Protein AF-A0A368GSF1-F1 (afdb_monomer_lite)

Radius of gyration: 34.12 Å; chains: 1; bounding box: 67×92×87 Å

Foldseek 3Di:
DVVVVVVVVVVVVVVVPPDPFDWDPADDPPDDPPVAFKWKKKKFFADQPPPLDLVRRDDIDITMTTPDDAPVDPQWDDDRGITMHTQHRVCPVPPCSRVVRLVVVCPDPDDPSVNSNSVSVNVCVVPDDHPDYHPPPDPPCPDDPDDDPDDDDDDDDDDDDDDDDDDPDPVVVVVCVVVVVVVVVVVVVVVVVVVVVVVCVVVPPPPPPPPPPDDDDDDDDDDDDDDDDDDDDDD

Organism: Ancylostoma caninum (NCBI:txid29170)

Structure (mmCIF, N/CA/C/O backbone):
data_AF-A0A368GSF1-F1
#
_entry.id   AF-A0A368GSF1-F1
#
loop_
_atom_site.group_PDB
_atom_site.id
_atom_site.type_symbol
_atom_site.label_atom_id
_atom_site.label_alt_id
_atom_site.label_comp_id
_atom_site.label_asym_id
_atom_site.label_entity_id
_atom_site.label_seq_id
_atom_site.pdbx_PDB_ins_code
_atom_site.Cartn_x
_atom_site.Cartn_y
_atom_site.Cartn_z
_atom_site.occupancy
_atom_site.B_iso_or_equiv
_atom_site.auth_seq_id
_atom_site.auth_comp_id
_atom_site.auth_asym_id
_atom_site.auth_atom_id
_atom_site.pdbx_PDB_model_num
ATOM 1 N N . MET A 1 1 ? 16.905 -35.645 27.878 1.00 55.97 1 MET A N 1
ATOM 2 C CA . MET A 1 1 ? 16.990 -34.947 26.568 1.00 55.97 1 MET A CA 1
ATOM 3 C C . MET A 1 1 ? 15.663 -34.351 26.069 1.00 55.97 1 MET A C 1
ATOM 5 O O . MET A 1 1 ? 15.716 -33.487 25.201 1.00 55.97 1 MET A O 1
ATOM 9 N N . LEU A 1 2 ? 14.500 -34.742 26.614 1.00 65.81 2 LEU A N 1
ATOM 10 C CA . LEU A 1 2 ? 13.162 -34.330 26.148 1.00 65.81 2 LEU A CA 1
ATOM 11 C C . LEU A 1 2 ? 12.973 -32.805 25.958 1.00 65.81 2 LEU A C 1
ATOM 13 O O . LEU A 1 2 ? 12.451 -32.365 24.937 1.00 65.81 2 LEU A O 1
ATOM 17 N N . ASN A 1 3 ? 13.470 -31.991 26.896 1.00 67.69 3 ASN A N 1
ATOM 18 C CA . ASN A 1 3 ? 13.220 -30.543 26.922 1.00 67.69 3 ASN A CA 1
ATOM 19 C C . ASN A 1 3 ? 13.775 -29.787 25.698 1.00 67.69 3 ASN A C 1
ATOM 21 O O . ASN A 1 3 ? 13.209 -28.767 25.316 1.00 67.69 3 ASN A O 1
ATOM 25 N N . LYS A 1 4 ? 14.845 -30.284 25.053 1.00 70.00 4 LYS A N 1
ATOM 26 C CA . LYS A 1 4 ? 15.401 -29.652 23.839 1.00 70.00 4 LYS A CA 1
ATOM 27 C C . LYS A 1 4 ? 14.479 -29.832 22.629 1.00 70.00 4 LYS A C 1
ATOM 29 O O . LYS A 1 4 ? 14.324 -28.902 21.845 1.00 70.00 4 LYS A O 1
ATOM 34 N N . TRP A 1 5 ? 13.828 -30.991 22.513 1.00 77.06 5 TRP A N 1
ATOM 35 C CA . TRP A 1 5 ? 12.834 -31.251 21.469 1.00 77.06 5 TRP A CA 1
ATOM 36 C C . TRP A 1 5 ? 11.567 -30.426 21.676 1.00 77.06 5 TRP A C 1
ATOM 38 O O . TRP A 1 5 ? 11.073 -29.835 20.720 1.00 77.06 5 TRP A O 1
ATOM 48 N N . LEU A 1 6 ? 11.091 -30.313 22.922 1.00 75.31 6 LEU A N 1
ATOM 49 C CA . LEU A 1 6 ? 9.921 -29.492 23.237 1.00 75.31 6 LEU A CA 1
ATOM 50 C C . LEU A 1 6 ? 10.138 -28.026 22.822 1.00 75.31 6 LEU A C 1
ATOM 52 O O . LEU A 1 6 ? 9.279 -27.452 22.163 1.00 75.31 6 LEU A O 1
ATOM 56 N N . PHE A 1 7 ? 11.310 -27.454 23.128 1.00 71.56 7 PHE A N 1
ATOM 57 C CA . PHE A 1 7 ? 11.661 -26.072 22.775 1.00 71.56 7 PHE A CA 1
ATOM 58 C C . PHE A 1 7 ? 11.760 -25.837 21.260 1.00 71.56 7 PHE A C 1
ATOM 60 O O . PHE A 1 7 ? 11.403 -24.770 20.762 1.00 71.56 7 PHE A O 1
ATOM 67 N N . LEU A 1 8 ? 12.245 -26.834 20.516 1.00 73.44 8 LEU A N 1
ATOM 68 C CA . LEU A 1 8 ? 12.375 -26.776 19.059 1.00 73.44 8 LEU A CA 1
ATOM 69 C C . LEU A 1 8 ? 10.990 -26.866 18.392 1.00 73.44 8 LEU A C 1
ATOM 71 O O . LEU A 1 8 ? 10.678 -26.067 17.510 1.00 73.44 8 LEU A O 1
ATOM 75 N N . VAL A 1 9 ? 10.116 -27.751 18.882 1.00 73.38 9 VAL A N 1
ATOM 76 C CA . VAL A 1 9 ? 8.721 -27.862 18.427 1.00 73.38 9 VAL A CA 1
ATOM 77 C C . VAL A 1 9 ? 7.915 -26.604 18.763 1.00 73.38 9 VAL A C 1
ATOM 79 O O . VAL A 1 9 ? 7.237 -26.082 17.881 1.00 73.38 9 VAL A O 1
ATOM 82 N N . THR A 1 10 ? 8.017 -26.046 19.976 1.00 68.12 10 THR A N 1
ATOM 83 C CA . THR A 1 10 ? 7.318 -24.789 20.312 1.00 68.12 10 THR A CA 1
ATOM 84 C C . THR A 1 10 ? 7.850 -23.602 19.518 1.00 68.12 10 THR A C 1
ATOM 86 O O . THR A 1 10 ? 7.062 -22.741 19.136 1.00 68.12 10 THR A O 1
ATOM 89 N N . SER A 1 11 ? 9.143 -23.582 19.184 1.00 62.06 11 SER A N 1
ATOM 90 C CA . SER A 1 11 ? 9.735 -22.559 18.316 1.00 62.06 11 SER A CA 1
ATOM 91 C C . SER A 1 11 ? 9.246 -22.684 16.867 1.00 62.06 11 SER A C 1
ATOM 93 O O . SER A 1 11 ? 8.870 -21.680 16.267 1.00 62.06 11 SER A O 1
ATOM 95 N N . ILE A 1 12 ? 9.149 -23.898 16.311 1.00 61.50 12 ILE A N 1
ATOM 96 C CA . ILE A 1 12 ? 8.549 -24.124 14.982 1.00 61.50 12 ILE A CA 1
ATOM 97 C C . ILE A 1 12 ? 7.061 -23.746 14.982 1.00 61.50 12 ILE A C 1
ATOM 99 O O . ILE A 1 12 ? 6.604 -23.094 14.043 1.00 61.50 12 ILE A O 1
ATOM 103 N N . ILE A 1 13 ? 6.303 -24.078 16.032 1.00 57.19 13 ILE A N 1
ATOM 104 C CA . ILE A 1 13 ? 4.890 -23.684 16.162 1.00 57.19 13 ILE A CA 1
ATOM 105 C C . ILE A 1 13 ? 4.755 -22.158 16.287 1.00 57.19 13 ILE A C 1
ATOM 107 O O . ILE A 1 13 ? 3.930 -21.571 15.596 1.00 57.19 13 ILE A O 1
ATOM 111 N N . ALA A 1 14 ? 5.590 -21.485 17.083 1.00 52.59 14 ALA A N 1
ATOM 112 C CA . ALA A 1 14 ? 5.576 -20.026 17.210 1.00 52.59 14 ALA A CA 1
ATOM 113 C C . ALA A 1 14 ? 5.944 -19.316 15.893 1.00 52.59 14 ALA A C 1
ATOM 115 O O . ALA A 1 14 ? 5.291 -18.347 15.510 1.00 52.59 14 ALA A O 1
ATOM 116 N N . VAL A 1 15 ? 6.939 -19.828 15.159 1.00 48.84 15 VAL A N 1
ATOM 117 C CA . VAL A 1 15 ? 7.348 -19.290 13.850 1.00 48.84 15 VAL A CA 1
ATOM 118 C C . VAL A 1 15 ? 6.284 -19.555 12.780 1.00 48.84 15 VAL A C 1
ATOM 120 O O . VAL A 1 15 ? 5.973 -18.659 11.999 1.00 48.84 15 VAL A O 1
ATOM 123 N N . THR A 1 16 ? 5.656 -20.732 12.753 1.00 48.69 16 THR A N 1
ATOM 124 C CA . THR A 1 16 ? 4.555 -21.031 11.812 1.00 48.69 16 THR A CA 1
ATOM 125 C C . THR A 1 16 ? 3.242 -20.328 12.175 1.00 48.69 16 THR A C 1
ATOM 127 O O . THR A 1 16 ? 2.449 -20.032 11.283 1.00 48.69 16 THR A O 1
ATOM 130 N N . GLN A 1 17 ? 3.045 -19.961 13.446 1.00 43.53 17 GLN A N 1
ATOM 131 C CA . GLN A 1 17 ? 1.987 -19.054 13.899 1.00 43.53 17 GLN A CA 1
ATOM 132 C C . GLN A 1 17 ? 2.344 -17.561 13.777 1.00 43.53 17 GLN A C 1
ATOM 134 O O . GLN A 1 17 ? 1.588 -16.719 14.271 1.00 43.53 17 GLN A O 1
ATOM 139 N N . THR A 1 18 ? 3.404 -17.184 13.048 1.00 44.69 18 THR A N 1
ATOM 140 C CA . THR A 1 18 ? 3.512 -15.811 12.520 1.00 44.69 18 THR A CA 1
ATOM 141 C C . THR A 1 18 ? 2.409 -15.608 11.478 1.00 44.69 18 THR A C 1
ATOM 143 O O . THR A 1 18 ? 2.546 -15.906 10.292 1.00 44.69 18 THR A O 1
ATOM 146 N N . LYS A 1 19 ? 1.236 -15.195 11.978 1.00 48.19 19 LYS A N 1
ATOM 147 C CA . LYS A 1 19 ? -0.036 -15.159 11.252 1.00 48.19 19 LYS A CA 1
ATOM 148 C C . LYS A 1 19 ? 0.112 -14.369 9.955 1.00 48.19 19 LYS A C 1
ATOM 150 O O . LYS A 1 19 ? 0.046 -13.144 9.963 1.00 48.19 19 LYS A O 1
ATOM 155 N N . LYS A 1 20 ? 0.221 -15.082 8.831 1.00 54.31 20 LYS A N 1
ATOM 156 C CA . LYS A 1 20 ? -0.029 -14.520 7.502 1.00 54.31 20 LYS A CA 1
ATOM 157 C C . LYS A 1 20 ? -1.498 -14.123 7.447 1.00 54.31 20 LYS A C 1
ATOM 159 O O . LYS A 1 20 ? -2.359 -14.966 7.192 1.00 54.31 20 LYS A O 1
ATOM 164 N N . TRP A 1 21 ? -1.773 -12.859 7.749 1.00 54.78 21 TRP A N 1
ATOM 165 C CA . TRP A 1 21 ? -3.090 -12.263 7.590 1.00 54.78 21 TRP A CA 1
ATOM 166 C C . TRP A 1 21 ? -3.544 -12.491 6.151 1.00 54.78 21 TRP A C 1
ATOM 168 O O . TRP A 1 21 ? -2.865 -12.091 5.205 1.00 54.78 21 TRP A O 1
ATOM 178 N N . LYS A 1 22 ? -4.662 -13.198 5.983 1.00 57.50 22 LYS A N 1
ATOM 179 C CA . LYS A 1 22 ? -5.260 -13.387 4.667 1.00 57.50 22 LYS A CA 1
ATOM 180 C C . LYS A 1 22 ? -6.157 -12.190 4.404 1.00 57.50 22 LYS A C 1
ATOM 182 O O . LYS A 1 22 ? -7.179 -12.029 5.068 1.00 57.50 22 LYS A O 1
ATOM 187 N N . ILE A 1 23 ? -5.729 -11.368 3.454 1.00 59.97 23 ILE A N 1
ATOM 188 C CA . ILE A 1 23 ? -6.593 -10.407 2.777 1.00 59.97 23 ILE A CA 1
ATOM 189 C C . ILE A 1 23 ? -7.667 -11.234 2.068 1.00 59.97 23 ILE A C 1
ATOM 191 O O . ILE A 1 23 ? -7.338 -12.218 1.400 1.00 59.97 23 ILE A O 1
ATOM 195 N N . ALA A 1 24 ? -8.931 -10.882 2.266 1.00 58.44 24 ALA A N 1
ATOM 196 C CA . ALA A 1 24 ? -10.039 -11.480 1.546 1.00 58.44 24 ALA A CA 1
ATOM 197 C C . ALA A 1 24 ? -10.591 -10.477 0.538 1.00 58.44 24 ALA A C 1
ATOM 199 O O . ALA A 1 24 ? -11.010 -9.380 0.904 1.00 58.44 24 ALA A O 1
ATOM 200 N N . ASP A 1 25 ? -10.638 -10.890 -0.727 1.00 56.75 25 ASP A N 1
ATOM 201 C CA . ASP A 1 25 ? -11.137 -10.061 -1.831 1.00 56.75 25 ASP A CA 1
ATOM 202 C C . ASP A 1 25 ? -12.657 -9.820 -1.754 1.00 56.75 25 ASP A C 1
ATOM 204 O O . ASP A 1 25 ? -13.204 -9.016 -2.507 1.00 56.75 25 ASP A O 1
ATOM 208 N N . ARG A 1 26 ? -13.369 -10.557 -0.884 1.00 57.56 26 ARG A N 1
ATOM 209 C CA . ARG A 1 26 ? -14.819 -10.461 -0.662 1.00 57.56 26 ARG A CA 1
ATOM 210 C C . ARG A 1 26 ? -15.171 -10.801 0.784 1.00 57.56 26 ARG A C 1
ATOM 212 O O . ARG A 1 26 ? -14.743 -11.841 1.285 1.00 57.56 26 ARG A O 1
ATOM 219 N N . LEU A 1 27 ? -16.026 -9.986 1.401 1.00 55.19 27 LEU A N 1
ATOM 220 C CA . LEU A 1 27 ? -16.737 -10.364 2.624 1.00 55.19 27 LEU A CA 1
ATOM 221 C C . LEU A 1 27 ? -17.648 -11.568 2.374 1.00 55.19 27 LEU A C 1
ATOM 223 O O . LEU A 1 27 ? -18.265 -11.685 1.310 1.00 55.19 27 LEU A O 1
ATOM 227 N N . ARG A 1 28 ? -17.791 -12.430 3.383 1.00 55.88 28 ARG A N 1
ATOM 228 C CA . ARG A 1 28 ? -18.883 -13.408 3.429 1.00 55.88 28 ARG A CA 1
ATOM 229 C C . ARG A 1 28 ? -20.072 -12.812 4.177 1.00 55.88 28 ARG A C 1
ATOM 231 O O . ARG A 1 28 ? -19.912 -12.053 5.128 1.00 55.88 28 ARG A O 1
ATOM 238 N N . ILE A 1 29 ? -21.275 -13.176 3.741 1.00 46.28 29 ILE A N 1
ATOM 239 C CA . ILE A 1 29 ? -22.526 -12.754 4.380 1.00 46.28 29 ILE A CA 1
ATOM 240 C C . ILE A 1 29 ? -22.531 -13.285 5.826 1.00 46.28 29 ILE A C 1
ATOM 242 O O . ILE A 1 29 ? -22.434 -14.496 6.028 1.00 46.28 29 ILE A O 1
ATOM 246 N N . GLY A 1 30 ? -22.622 -12.385 6.813 1.00 54.91 30 GLY A N 1
ATOM 247 C CA . GLY A 1 30 ? -22.683 -12.723 8.245 1.00 54.91 30 GLY A CA 1
ATOM 248 C C . GLY A 1 30 ? -21.436 -12.414 9.095 1.00 54.91 30 GLY A C 1
ATOM 249 O O . GLY A 1 30 ? -21.356 -12.897 10.224 1.00 54.91 30 GLY A O 1
ATOM 250 N N . GLU A 1 31 ? -20.463 -11.640 8.604 1.00 56.59 31 GLU A N 1
ATOM 251 C CA . GLU A 1 31 ? -19.301 -11.192 9.399 1.00 56.59 31 GLU A CA 1
ATOM 252 C C . GLU A 1 31 ? -19.454 -9.750 9.930 1.00 56.59 31 GLU A C 1
ATOM 254 O O . GLU A 1 31 ? -20.155 -8.935 9.339 1.00 56.59 31 GLU A O 1
ATOM 259 N N . VAL A 1 32 ? -18.817 -9.445 11.071 1.00 55.72 32 VAL A N 1
ATOM 260 C CA . VAL A 1 32 ? -19.038 -8.217 11.868 1.00 55.72 32 VAL A CA 1
ATOM 261 C C . VAL A 1 32 ? -17.712 -7.500 12.157 1.00 55.72 32 VAL A C 1
ATOM 263 O O . VAL A 1 32 ? -16.815 -8.126 12.716 1.00 55.72 32 VAL A O 1
ATOM 266 N N . GLU A 1 33 ? -17.626 -6.196 11.872 1.00 58.53 33 GLU A N 1
ATOM 267 C CA . GLU A 1 33 ? -16.506 -5.270 12.164 1.00 58.53 33 GLU A CA 1
ATOM 268 C C . GLU A 1 33 ? -17.018 -4.077 13.006 1.00 58.53 33 GLU A C 1
ATOM 270 O O . GLU A 1 33 ? -18.187 -3.720 12.907 1.00 58.53 33 GLU A O 1
ATOM 275 N N . ASP A 1 34 ? -16.253 -3.409 13.875 1.00 59.81 34 ASP A N 1
ATOM 276 C CA . ASP A 1 34 ? -15.039 -3.833 14.605 1.00 59.81 34 ASP A CA 1
ATOM 277 C C . ASP A 1 34 ? -15.427 -4.596 15.903 1.00 59.81 34 ASP A C 1
ATOM 279 O O . ASP A 1 34 ? -14.677 -4.706 16.884 1.00 59.81 34 ASP A O 1
ATOM 283 N N . GLY A 1 35 ? -16.663 -5.105 15.961 1.00 57.25 35 GLY A N 1
ATOM 284 C CA . GLY A 1 35 ? -17.136 -5.931 17.070 1.00 57.25 35 GLY A CA 1
ATOM 285 C C . GLY A 1 35 ? -16.416 -7.281 17.165 1.00 57.25 35 GLY A C 1
ATOM 286 O O . GLY A 1 35 ? -16.278 -7.814 18.266 1.00 57.25 35 GLY A O 1
ATOM 287 N N . VAL A 1 36 ? -15.955 -7.835 16.036 1.00 55.84 36 VAL A N 1
ATOM 288 C CA . VAL A 1 36 ? -15.391 -9.191 15.927 1.00 55.84 36 VAL A CA 1
ATOM 289 C C . VAL A 1 36 ? -14.434 -9.297 14.718 1.00 55.84 36 VAL A C 1
ATOM 291 O O . VAL A 1 36 ? -14.265 -8.340 13.982 1.00 55.84 36 VAL A O 1
ATOM 294 N N . LYS A 1 37 ? -13.820 -10.480 14.542 1.00 69.19 37 LYS A N 1
ATOM 295 C CA . LYS A 1 37 ? -13.457 -11.240 13.313 1.00 69.19 37 LYS A CA 1
ATOM 296 C C . LYS A 1 37 ? -12.962 -10.576 12.019 1.00 69.19 37 LYS A C 1
ATOM 298 O O . LYS A 1 37 ? -12.267 -11.289 11.303 1.00 69.19 37 LYS A O 1
ATOM 303 N N . ILE A 1 38 ? -13.283 -9.342 11.667 1.00 81.19 38 ILE A N 1
ATOM 304 C CA . ILE A 1 38 ? -12.883 -8.701 10.407 1.00 81.19 38 ILE A CA 1
ATOM 305 C C . ILE A 1 38 ? -12.554 -7.221 10.630 1.00 81.19 38 ILE A C 1
ATOM 307 O O . ILE A 1 38 ? -13.065 -6.617 11.566 1.00 81.19 38 ILE A O 1
ATOM 311 N N . GLN A 1 39 ? -11.682 -6.659 9.792 1.00 86.38 39 GLN A N 1
ATOM 312 C CA . GLN A 1 39 ? -11.295 -5.246 9.847 1.00 86.38 39 GLN A CA 1
ATOM 313 C C . GLN A 1 39 ? -10.898 -4.732 8.459 1.00 86.38 39 GLN A C 1
ATOM 315 O O . GLN A 1 39 ? -10.215 -5.436 7.706 1.00 86.38 39 GLN A O 1
ATOM 320 N N . ALA A 1 40 ? -11.309 -3.514 8.117 1.00 88.88 40 ALA A N 1
ATOM 321 C CA . ALA A 1 40 ? -10.971 -2.860 6.864 1.00 88.88 40 ALA A CA 1
ATOM 322 C C . ALA A 1 40 ? -9.464 -2.601 6.769 1.00 88.88 40 ALA A C 1
ATOM 324 O O . ALA A 1 40 ? -8.824 -2.175 7.735 1.00 88.88 40 ALA A O 1
ATOM 325 N N . VAL A 1 41 ? -8.895 -2.834 5.587 1.00 91.31 41 VAL A N 1
ATOM 326 C CA . VAL A 1 41 ? -7.482 -2.600 5.289 1.00 91.31 41 VAL A CA 1
ATOM 327 C C . VAL A 1 41 ? -7.329 -1.901 3.942 1.00 91.31 41 VAL A C 1
ATOM 329 O O . VAL A 1 41 ? -7.962 -2.280 2.959 1.00 91.31 41 VAL A O 1
ATOM 332 N N . VAL A 1 42 ? -6.463 -0.889 3.895 1.00 92.25 42 VAL A N 1
ATOM 333 C CA . VAL A 1 42 ? -6.011 -0.251 2.653 1.00 92.25 42 VAL A CA 1
ATOM 334 C C . VAL A 1 42 ? -4.563 -0.653 2.405 1.00 92.25 42 VAL A C 1
ATOM 336 O O . VAL A 1 42 ? -3.722 -0.611 3.308 1.00 92.25 42 VAL A O 1
ATOM 339 N N . ILE A 1 43 ? -4.295 -1.087 1.178 1.00 92.38 43 ILE A N 1
ATOM 340 C CA . ILE A 1 43 ? -3.046 -1.695 0.734 1.00 92.38 43 ILE A CA 1
ATOM 341 C C . ILE A 1 43 ? -2.485 -0.859 -0.410 1.00 92.38 43 ILE A C 1
ATOM 343 O O . ILE A 1 43 ? -3.115 -0.699 -1.453 1.00 92.38 43 ILE A O 1
ATOM 347 N N . PHE A 1 44 ? -1.271 -0.360 -0.220 1.00 91.69 44 PHE A N 1
ATOM 348 C CA . PHE A 1 44 ? -0.516 0.391 -1.210 1.00 91.69 44 PHE A CA 1
ATOM 349 C C . PHE A 1 44 ? 0.593 -0.504 -1.764 1.00 91.69 44 PHE A C 1
ATOM 351 O O . PHE A 1 44 ? 1.441 -1.003 -1.014 1.00 91.69 44 PHE A O 1
ATOM 358 N N . HIS A 1 45 ? 0.593 -0.707 -3.081 1.00 90.50 45 HIS A N 1
ATOM 359 C CA . HIS A 1 45 ? 1.628 -1.463 -3.786 1.00 90.50 45 HIS A CA 1
ATOM 360 C C . HIS A 1 45 ? 2.796 -0.542 -4.133 1.00 90.50 45 HIS A C 1
ATOM 362 O O . HIS A 1 45 ? 2.660 0.387 -4.930 1.00 90.50 45 HIS A O 1
ATOM 368 N N . VAL A 1 46 ? 3.952 -0.824 -3.536 1.00 87.50 46 VAL A N 1
ATOM 369 C CA . VAL A 1 46 ? 5.178 -0.031 -3.652 1.00 87.50 46 VAL A CA 1
ATOM 370 C C . VAL A 1 46 ? 6.214 -0.818 -4.466 1.00 87.50 46 VAL A C 1
ATOM 372 O O . VAL A 1 46 ? 6.610 -1.919 -4.058 1.00 87.50 46 VAL A O 1
ATOM 375 N N . PRO A 1 47 ? 6.677 -0.303 -5.619 1.00 83.19 47 PRO A N 1
ATOM 376 C CA . PRO A 1 47 ? 7.637 -1.005 -6.451 1.00 83.19 47 PRO A CA 1
ATOM 377 C C . PRO A 1 47 ? 9.000 -1.094 -5.763 1.00 83.19 47 PRO A C 1
ATOM 379 O O . PRO A 1 47 ? 9.560 -0.134 -5.238 1.00 83.19 47 PRO A O 1
ATOM 382 N N . HIS A 1 48 ? 9.559 -2.300 -5.771 1.00 72.69 48 HIS A N 1
ATOM 383 C CA . HIS A 1 48 ? 10.848 -2.571 -5.152 1.00 72.69 48 HIS A CA 1
ATOM 384 C C . HIS A 1 48 ? 11.971 -1.893 -5.948 1.00 72.69 48 HIS A C 1
ATOM 386 O O . HIS A 1 48 ? 12.083 -2.126 -7.149 1.00 72.69 48 HIS A O 1
ATOM 392 N N . ARG A 1 49 ? 12.826 -1.122 -5.258 1.00 67.88 49 ARG A N 1
ATOM 393 C CA . ARG A 1 49 ? 13.882 -0.256 -5.831 1.00 67.88 49 ARG A CA 1
ATOM 394 C C . ARG A 1 49 ? 13.390 1.004 -6.553 1.00 67.88 49 ARG A C 1
ATOM 396 O O . ARG A 1 49 ? 14.173 1.620 -7.270 1.00 67.88 49 ARG A O 1
ATOM 403 N N . SER A 1 50 ? 12.144 1.418 -6.323 1.00 58.06 50 SER A N 1
ATOM 404 C CA . SER A 1 50 ? 11.720 2.784 -6.635 1.00 58.06 50 SER A CA 1
ATOM 405 C C . SER A 1 50 ? 12.684 3.809 -6.043 1.00 58.06 50 SER A C 1
ATOM 407 O O . SER A 1 50 ? 13.242 3.576 -4.967 1.00 58.06 50 SER A O 1
ATOM 409 N N . SER A 1 51 ? 12.756 5.002 -6.628 1.00 64.38 51 SER A N 1
ATOM 410 C CA . SER A 1 51 ? 13.428 6.154 -6.002 1.00 64.38 51 SER A CA 1
ATOM 411 C C . SER A 1 51 ? 12.718 6.639 -4.718 1.00 64.38 51 SER A C 1
ATOM 413 O O . SER A 1 51 ? 13.118 7.628 -4.092 1.00 64.38 51 SER A O 1
ATOM 415 N N . TYR A 1 52 ? 11.639 5.949 -4.325 1.00 63.56 52 TYR A N 1
ATOM 416 C CA . TYR A 1 52 ? 10.593 6.383 -3.411 1.00 63.56 52 TYR A CA 1
ATOM 417 C C . TYR A 1 52 ? 9.994 7.731 -3.854 1.00 63.56 52 TYR A C 1
ATOM 419 O O . TYR A 1 52 ? 9.711 8.590 -3.017 1.00 63.56 52 TYR A O 1
ATOM 427 N N . SER A 1 53 ? 9.855 7.943 -5.170 1.00 69.75 53 SER A N 1
ATOM 428 C CA . SER A 1 53 ? 9.024 9.016 -5.722 1.00 69.75 53 SER A CA 1
ATOM 429 C C . SER A 1 53 ? 7.551 8.632 -5.603 1.00 69.75 53 SER A C 1
ATOM 431 O O . SER A 1 53 ? 7.184 7.475 -5.797 1.00 69.75 53 SER A O 1
ATOM 433 N N . CYS A 1 54 ? 6.689 9.607 -5.319 1.00 70.88 54 CYS A N 1
ATOM 434 C CA . CYS A 1 54 ? 5.257 9.358 -5.156 1.00 70.88 54 CYS A CA 1
ATOM 435 C C . CYS A 1 54 ? 4.545 8.939 -6.432 1.00 70.88 54 CYS A C 1
ATOM 437 O O . CYS A 1 54 ? 3.603 8.156 -6.374 1.00 70.88 54 CYS A O 1
ATOM 439 N N . SER A 1 55 ? 5.057 9.365 -7.584 1.00 72.75 55 SER A N 1
ATOM 440 C CA . SER A 1 55 ? 4.605 8.898 -8.896 1.00 72.75 55 SER A CA 1
ATOM 441 C C . SER A 1 55 ? 4.698 7.377 -9.081 1.00 72.75 55 SER A C 1
ATOM 443 O O . SER A 1 55 ? 4.153 6.853 -10.043 1.00 72.75 55 SER A O 1
ATOM 445 N N . GLU A 1 56 ? 5.417 6.669 -8.203 1.00 72.31 56 GLU A N 1
ATOM 446 C CA . GLU A 1 56 ? 5.652 5.230 -8.295 1.00 72.31 56 GLU A CA 1
ATOM 447 C C . GLU A 1 56 ? 4.680 4.389 -7.438 1.00 72.31 56 GLU A C 1
ATOM 449 O O . GLU A 1 56 ? 4.803 3.169 -7.434 1.00 72.31 56 GLU A O 1
ATOM 454 N N . VAL A 1 57 ? 3.701 4.967 -6.723 1.00 75.19 57 VAL A N 1
ATOM 455 C CA . VAL A 1 57 ? 2.648 4.167 -6.054 1.00 75.19 57 VAL A CA 1
ATOM 456 C C . VAL A 1 57 ? 1.700 3.599 -7.118 1.00 75.19 57 VAL A C 1
ATOM 458 O O . VAL A 1 57 ? 0.812 4.289 -7.606 1.00 75.19 57 VAL A O 1
ATOM 461 N N . VAL A 1 58 ? 1.916 2.338 -7.508 1.00 73.94 58 VAL A N 1
ATOM 462 C CA . VAL A 1 58 ? 1.319 1.751 -8.727 1.00 73.94 58 VAL A CA 1
ATOM 463 C C . VAL A 1 58 ? -0.156 1.386 -8.560 1.00 73.94 58 VAL A C 1
ATOM 465 O O . VAL A 1 58 ? -0.922 1.450 -9.519 1.00 73.94 58 VAL A O 1
ATOM 468 N N . LYS A 1 59 ? -0.553 0.930 -7.367 1.00 87.31 59 LYS A N 1
ATOM 469 C CA . LYS A 1 59 ? -1.895 0.390 -7.125 1.00 87.31 59 LYS A CA 1
ATOM 470 C C . LYS A 1 59 ? -2.312 0.570 -5.671 1.00 87.31 59 LYS A C 1
ATOM 472 O O . LYS A 1 59 ? -1.507 0.357 -4.762 1.00 87.31 59 LYS A O 1
ATOM 477 N N . ILE A 1 60 ? -3.582 0.904 -5.479 1.00 89.06 60 ILE A N 1
ATOM 478 C CA . ILE A 1 60 ? -4.251 0.967 -4.181 1.00 89.06 60 ILE A CA 1
ATOM 479 C C . ILE A 1 60 ? -5.377 -0.059 -4.202 1.00 89.06 60 ILE A C 1
ATOM 481 O O . ILE A 1 60 ? -6.133 -0.138 -5.169 1.00 89.06 60 ILE A O 1
ATOM 485 N N . GLU A 1 61 ? -5.475 -0.850 -3.145 1.00 89.75 61 GLU A N 1
ATOM 486 C CA . GLU A 1 61 ? -6.536 -1.833 -2.950 1.00 89.75 61 GLU A CA 1
ATOM 487 C C . GLU A 1 61 ? -7.156 -1.605 -1.570 1.00 89.75 61 GLU A C 1
ATOM 489 O O . GLU A 1 61 ? -6.440 -1.534 -0.570 1.00 89.75 61 GLU A O 1
ATOM 494 N N . ALA A 1 62 ? -8.482 -1.492 -1.509 1.00 88.75 62 ALA A N 1
ATOM 495 C CA . ALA A 1 62 ? -9.231 -1.601 -0.264 1.00 88.75 62 ALA A CA 1
ATOM 496 C C . ALA A 1 62 ? -9.776 -3.027 -0.148 1.00 88.75 62 ALA A C 1
ATOM 498 O O . ALA A 1 62 ? -10.245 -3.607 -1.127 1.00 88.75 62 ALA A O 1
ATOM 499 N N . GLY A 1 63 ? -9.712 -3.595 1.049 1.00 87.88 63 GLY A N 1
ATOM 500 C CA . GLY A 1 63 ? -10.174 -4.948 1.322 1.00 87.88 63 GLY A CA 1
ATOM 501 C C . GLY A 1 63 ? -10.412 -5.163 2.807 1.00 87.88 63 GLY A C 1
ATOM 502 O O . GLY A 1 63 ? -10.463 -4.214 3.591 1.00 87.88 63 GLY A O 1
ATOM 503 N N . VAL A 1 64 ? -10.550 -6.428 3.199 1.00 87.12 64 VAL A N 1
ATOM 504 C CA . VAL A 1 64 ? -10.830 -6.814 4.585 1.00 87.12 64 VAL A CA 1
ATOM 505 C C . VAL A 1 64 ? -9.860 -7.910 5.024 1.00 87.12 64 VAL A C 1
ATOM 507 O O . VAL A 1 64 ? -9.531 -8.817 4.257 1.00 87.12 64 VAL A O 1
ATOM 510 N N . VAL A 1 65 ? -9.384 -7.828 6.268 1.00 84.12 65 VAL A N 1
ATOM 511 C CA . VAL A 1 65 ? -8.566 -8.862 6.916 1.00 84.12 65 VAL A CA 1
ATOM 512 C C . VAL A 1 65 ? -9.390 -9.621 7.954 1.00 84.12 65 VAL A C 1
ATOM 514 O O . VAL A 1 65 ? -9.993 -9.009 8.831 1.00 84.12 65 VAL A O 1
ATOM 517 N N . HIS A 1 66 ? -9.379 -10.959 7.903 1.00 83.44 66 HIS A N 1
ATOM 518 C CA . HIS A 1 66 ? -9.993 -11.781 8.953 1.00 83.44 66 HIS A CA 1
ATOM 519 C C . HIS A 1 66 ? -9.048 -11.988 10.145 1.00 83.44 66 HIS A C 1
ATOM 521 O O . HIS A 1 66 ? -7.852 -12.239 9.982 1.00 83.44 66 HIS A O 1
ATOM 527 N N . ASN A 1 67 ? -9.627 -11.990 11.344 1.00 80.62 67 ASN A N 1
ATOM 528 C CA . ASN A 1 67 ? -8.980 -12.104 12.650 1.00 80.62 67 ASN A CA 1
ATOM 529 C C . ASN A 1 67 ? -7.772 -11.154 12.781 1.00 80.62 67 ASN A C 1
ATOM 531 O O . ASN A 1 67 ? -6.642 -11.629 12.960 1.00 80.62 67 ASN A O 1
ATOM 535 N N . PRO A 1 68 ? -8.007 -9.828 12.673 1.00 82.50 68 PRO A N 1
ATOM 536 C CA . PRO A 1 68 ? -6.965 -8.815 12.816 1.00 82.50 68 PRO A CA 1
ATOM 537 C C . PRO A 1 68 ? -6.225 -8.957 14.155 1.00 82.50 68 PRO A C 1
ATOM 539 O O . PRO A 1 68 ? -6.768 -9.489 15.133 1.00 82.50 68 PRO A O 1
ATOM 542 N N . PRO A 1 69 ? -4.971 -8.486 14.237 1.00 81.12 69 PRO A N 1
ATOM 543 C CA . PRO A 1 69 ? -4.256 -8.447 15.500 1.00 81.12 69 PRO A CA 1
ATOM 544 C C . PRO A 1 69 ? -4.869 -7.369 16.419 1.00 81.12 69 PRO A C 1
ATOM 546 O O . PRO A 1 69 ? -5.583 -6.476 15.969 1.00 81.12 69 PRO A O 1
ATOM 549 N N . SER A 1 70 ? -4.575 -7.422 17.721 1.00 82.50 70 SER A N 1
ATOM 550 C CA . SER A 1 70 ? -5.100 -6.441 18.687 1.00 82.50 70 SER A CA 1
ATOM 551 C C . SER A 1 70 ? -4.728 -5.000 18.312 1.00 82.50 70 SER A C 1
ATOM 553 O O . SER A 1 70 ? -3.611 -4.742 17.867 1.00 82.50 70 SER A O 1
ATOM 555 N N . ASP A 1 71 ? -5.595 -4.027 18.591 1.00 79.06 71 ASP A N 1
ATOM 556 C CA . ASP A 1 71 ? -5.321 -2.604 18.337 1.00 79.06 71 ASP A CA 1
ATOM 557 C C . ASP A 1 71 ? -4.110 -2.027 19.079 1.00 79.06 71 ASP A C 1
ATOM 559 O O . ASP A 1 71 ? -3.612 -0.976 18.684 1.00 79.06 71 ASP A O 1
ATOM 563 N N . LYS A 1 72 ? -3.580 -2.722 20.092 1.00 78.75 72 LYS A N 1
ATOM 564 C CA . LYS A 1 72 ? -2.295 -2.384 20.731 1.00 78.75 72 LYS A CA 1
ATOM 565 C C . LYS A 1 72 ? -1.063 -2.725 19.867 1.00 78.75 72 LYS A C 1
ATOM 567 O O . LYS A 1 72 ? 0.048 -2.364 20.235 1.00 78.75 72 LYS A O 1
ATOM 572 N N . SER A 1 73 ? -1.247 -3.435 18.752 1.00 73.31 73 SER A N 1
ATOM 573 C CA . SER A 1 73 ? -0.193 -3.898 17.834 1.00 73.31 73 SER A CA 1
ATOM 574 C C . SER A 1 73 ? -0.176 -3.114 16.511 1.00 73.31 73 SER A C 1
ATOM 576 O O . SER A 1 73 ? -0.847 -2.090 16.376 1.00 73.31 73 SER A O 1
ATOM 578 N N . ASP A 1 74 ? 0.598 -3.569 15.526 1.00 75.31 74 ASP A N 1
ATOM 579 C CA . ASP A 1 74 ? 0.817 -2.869 14.257 1.00 75.31 74 ASP A CA 1
ATOM 580 C C . ASP A 1 74 ? -0.483 -2.625 13.481 1.00 75.31 74 ASP A C 1
ATOM 582 O O . ASP A 1 74 ? -1.150 -3.551 13.025 1.00 75.31 74 ASP A O 1
ATOM 586 N N . PHE A 1 75 ? -0.863 -1.349 13.383 1.00 88.88 75 PHE A N 1
ATOM 587 C CA . PHE A 1 75 ? -2.042 -0.845 12.668 1.00 88.88 75 PHE A CA 1
ATOM 588 C C . PHE A 1 75 ? -1.704 -0.236 11.299 1.00 88.88 75 PHE A C 1
ATOM 590 O 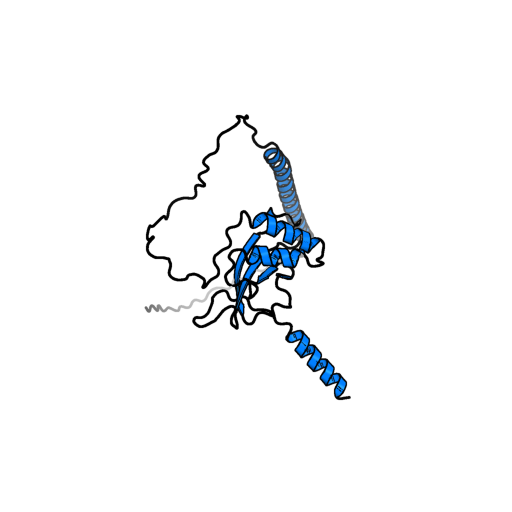O . PHE A 1 75 ? -2.568 -0.146 10.436 1.00 88.88 75 PHE A O 1
ATOM 597 N N . CYS A 1 76 ? -0.435 0.101 11.073 1.00 93.06 76 CYS A N 1
ATOM 598 C CA . CYS A 1 76 ? 0.150 0.139 9.742 1.00 93.06 76 CYS A CA 1
ATOM 599 C C . CYS A 1 76 ? 1.453 -0.664 9.770 1.00 93.06 76 CYS A C 1
ATOM 601 O O . CYS A 1 76 ? 2.150 -0.681 10.790 1.00 93.06 76 CYS A O 1
ATOM 603 N N . SER A 1 77 ? 1.787 -1.318 8.663 1.00 90.69 77 SER A N 1
ATOM 604 C CA . SER A 1 77 ? 3.004 -2.120 8.525 1.00 90.69 77 SER A CA 1
ATOM 605 C C . SER A 1 77 ? 3.518 -2.111 7.089 1.00 90.69 77 SER A C 1
ATOM 607 O O . SER A 1 77 ? 2.734 -2.168 6.140 1.00 90.69 77 SER A O 1
ATOM 609 N N . PHE A 1 78 ? 4.842 -2.112 6.934 1.00 88.25 78 PHE A N 1
ATOM 610 C CA . PHE A 1 78 ? 5.507 -2.276 5.646 1.00 88.25 78 PHE A CA 1
ATOM 611 C C . PHE A 1 78 ? 6.070 -3.696 5.516 1.00 88.25 78 PHE A C 1
ATOM 613 O O . PHE A 1 78 ? 6.919 -4.118 6.298 1.00 88.25 78 PHE A O 1
ATOM 620 N N . THR A 1 79 ? 5.599 -4.454 4.527 1.00 86.94 79 THR A N 1
ATOM 621 C CA . THR A 1 79 ? 6.022 -5.836 4.263 1.00 86.94 79 THR A CA 1
ATOM 622 C C . THR A 1 79 ? 6.541 -5.955 2.831 1.00 86.94 79 THR A C 1
ATOM 624 O O . THR A 1 79 ? 5.842 -6.374 1.907 1.00 86.94 79 THR A O 1
ATOM 627 N N . GLY A 1 80 ? 7.804 -5.563 2.640 1.00 85.00 80 GLY A N 1
ATOM 628 C CA . GLY A 1 80 ? 8.573 -5.743 1.403 1.00 85.00 80 GLY A CA 1
ATOM 629 C C . GLY A 1 80 ? 8.142 -4.845 0.238 1.00 85.00 80 GLY A C 1
ATOM 630 O O . GLY A 1 80 ? 8.883 -3.945 -0.146 1.00 85.00 80 GLY A O 1
ATOM 631 N N . LYS A 1 81 ? 6.972 -5.123 -0.346 1.00 86.44 81 LYS A N 1
ATOM 632 C CA . LYS A 1 81 ? 6.356 -4.353 -1.449 1.00 86.44 81 LYS A CA 1
ATOM 633 C C . LYS A 1 81 ? 4.959 -3.829 -1.113 1.00 86.44 81 LYS A C 1
ATOM 635 O O . LYS A 1 81 ? 4.383 -3.090 -1.901 1.00 86.44 81 LYS A O 1
ATOM 640 N N . LEU A 1 82 ? 4.401 -4.238 0.024 1.00 88.62 82 LEU A N 1
ATOM 641 C CA . LEU A 1 82 ? 3.059 -3.865 0.451 1.00 88.62 82 LEU A CA 1
ATOM 642 C C . LEU A 1 82 ? 3.167 -2.970 1.678 1.00 88.62 82 LEU A C 1
ATOM 644 O O . LEU A 1 82 ? 3.803 -3.341 2.665 1.00 88.62 82 LEU A O 1
ATOM 648 N N . PHE A 1 83 ? 2.540 -1.804 1.618 1.00 91.19 83 PHE A N 1
ATOM 649 C CA . PHE A 1 83 ? 2.286 -0.981 2.789 1.00 91.19 83 PHE A CA 1
ATOM 650 C C . PHE A 1 83 ? 0.801 -1.082 3.120 1.00 91.19 83 PHE A C 1
ATOM 652 O O . PHE A 1 83 ? -0.041 -0.788 2.278 1.00 91.19 83 PHE A O 1
ATOM 659 N N . MET A 1 84 ? 0.480 -1.562 4.317 1.00 92.50 84 MET A N 1
ATOM 660 C CA . MET A 1 84 ? -0.885 -1.900 4.718 1.00 92.50 84 MET A CA 1
ATOM 661 C C . MET A 1 84 ? -1.261 -1.092 5.954 1.00 92.50 84 MET A C 1
ATOM 663 O O . MET A 1 84 ? -0.490 -1.091 6.911 1.00 92.50 84 MET A O 1
ATOM 667 N N . CYS A 1 85 ? -2.434 -0.459 5.956 1.00 93.69 85 CYS A N 1
ATOM 668 C CA . CYS A 1 85 ? -3.022 0.198 7.127 1.00 93.69 85 CYS A CA 1
ATOM 669 C C . CYS A 1 85 ? -4.431 -0.339 7.382 1.00 93.69 85 CYS A C 1
ATOM 671 O O . CYS A 1 85 ? -5.231 -0.422 6.451 1.00 93.69 85 CYS A O 1
ATOM 673 N N . ARG A 1 86 ? -4.735 -0.688 8.635 1.00 92.25 86 ARG A N 1
ATOM 674 C CA . ARG A 1 86 ? -6.021 -1.257 9.072 1.00 92.25 86 ARG A CA 1
ATOM 675 C C . ARG A 1 86 ? -6.797 -0.271 9.950 1.00 92.25 86 ARG A C 1
ATOM 677 O O . ARG A 1 86 ? -6.188 0.416 10.771 1.00 92.25 86 ARG A O 1
ATOM 684 N N . ARG A 1 87 ? -8.121 -0.200 9.784 1.00 91.62 87 ARG A N 1
ATOM 685 C CA . ARG A 1 87 ? -8.998 0.713 10.540 1.00 91.62 87 ARG A CA 1
ATOM 686 C C . ARG A 1 87 ? -9.039 0.312 12.007 1.00 91.62 87 ARG A C 1
ATOM 688 O O . ARG A 1 87 ? -9.428 -0.801 12.308 1.00 91.62 87 ARG A O 1
ATOM 695 N N . ARG A 1 88 ? -8.624 1.187 12.927 1.00 89.50 88 ARG A N 1
ATOM 696 C CA . ARG A 1 88 ? -8.671 0.889 14.373 1.00 89.50 88 ARG A CA 1
ATOM 697 C C . ARG A 1 88 ? -10.118 0.911 14.878 1.00 89.50 88 ARG A C 1
ATOM 699 O O . ARG A 1 88 ? -10.903 1.739 14.428 1.00 89.50 88 ARG A O 1
ATOM 706 N N . LYS A 1 89 ? -10.445 0.105 15.891 1.00 85.88 89 LYS A N 1
ATOM 707 C CA . LYS A 1 89 ? -11.817 -0.099 16.394 1.00 85.88 89 LYS A CA 1
ATOM 708 C C . LYS A 1 89 ? -12.541 1.174 16.834 1.00 85.88 89 LYS A C 1
ATOM 710 O O . LYS A 1 89 ? -13.749 1.292 16.656 1.00 85.88 89 LYS A O 1
ATOM 715 N N . PHE A 1 90 ? -11.826 2.127 17.427 1.00 86.69 90 PHE A N 1
ATOM 716 C CA . PHE A 1 90 ? -12.409 3.409 17.849 1.00 86.69 90 PHE A CA 1
ATOM 717 C C . PHE A 1 90 ? -12.587 4.409 16.691 1.00 86.69 90 PHE A C 1
ATOM 719 O O . PHE A 1 90 ? -13.187 5.458 16.892 1.00 86.69 90 PHE A O 1
ATOM 726 N N . LEU A 1 91 ? -12.091 4.080 15.494 1.00 88.19 91 LEU A N 1
ATOM 727 C CA . LEU A 1 91 ? -12.248 4.841 14.252 1.00 88.19 91 LEU A CA 1
ATOM 728 C C . LEU A 1 91 ? -13.278 4.191 13.304 1.00 88.19 91 LEU A C 1
ATOM 730 O O . LEU A 1 91 ? -13.320 4.535 12.128 1.00 88.19 91 LEU A O 1
ATOM 734 N N . LEU A 1 92 ? -14.105 3.251 13.787 1.00 84.38 92 LEU A N 1
ATOM 735 C CA . LEU A 1 92 ? -15.107 2.534 12.980 1.00 84.38 92 LEU A CA 1
ATOM 736 C C . LEU A 1 92 ? -15.991 3.488 12.156 1.00 84.38 92 LEU A C 1
ATOM 738 O O . LEU A 1 92 ? -16.168 3.280 10.957 1.00 84.38 92 LEU A O 1
ATOM 742 N N . ASN A 1 93 ? -16.494 4.543 12.802 1.00 84.25 93 ASN A N 1
ATOM 743 C CA . ASN A 1 93 ? -17.416 5.528 12.226 1.00 84.25 93 ASN A CA 1
ATOM 744 C C . ASN A 1 93 ? -16.700 6.776 11.672 1.00 84.25 93 ASN A C 1
ATOM 746 O O . ASN A 1 93 ? -17.346 7.788 11.420 1.00 84.25 93 ASN A O 1
ATOM 750 N N . ASP A 1 94 ? -15.371 6.748 11.565 1.00 88.12 94 ASP A N 1
ATOM 751 C CA . ASP A 1 94 ? -14.558 7.909 11.207 1.00 88.12 94 ASP A CA 1
ATOM 752 C C . ASP A 1 94 ? -14.160 7.825 9.728 1.00 88.12 94 ASP A C 1
ATOM 754 O O . ASP A 1 94 ? -13.384 6.955 9.339 1.00 88.12 94 ASP A O 1
ATOM 758 N N . GLU A 1 95 ? -14.685 8.710 8.880 1.00 87.75 95 GLU A N 1
ATOM 759 C CA . GLU A 1 95 ? -14.352 8.723 7.444 1.00 87.75 95 GLU A CA 1
ATOM 760 C C . GLU A 1 95 ? -12.856 8.998 7.205 1.00 87.75 95 GLU A C 1
ATOM 762 O O . GLU A 1 95 ? -12.247 8.448 6.287 1.00 87.75 95 GLU A O 1
ATOM 767 N N . GLU A 1 96 ? -12.218 9.757 8.100 1.00 91.38 96 GLU A N 1
ATOM 768 C CA . GLU A 1 96 ? -10.790 10.075 8.061 1.00 91.38 96 GLU A CA 1
ATOM 769 C C . GLU A 1 96 ? -9.928 9.030 8.795 1.00 91.38 96 GLU A C 1
ATOM 771 O O . GLU A 1 96 ? -8.758 9.300 9.107 1.00 91.38 96 GLU A O 1
ATOM 776 N N . TRP A 1 97 ? -10.466 7.837 9.097 1.00 92.25 97 TRP A N 1
ATOM 777 C CA . TRP A 1 97 ? -9.764 6.816 9.884 1.00 92.25 97 TRP A CA 1
ATOM 778 C C . TRP A 1 97 ? -8.361 6.526 9.352 1.00 92.25 97 TRP A C 1
ATOM 780 O O . TRP A 1 97 ? -7.438 6.330 10.144 1.00 92.25 97 TRP A O 1
ATOM 790 N N . LEU A 1 98 ? -8.175 6.510 8.027 1.00 93.31 98 LEU A N 1
ATOM 791 C CA . LEU A 1 98 ? -6.894 6.194 7.401 1.00 93.31 98 LEU A CA 1
ATOM 792 C C . LEU A 1 98 ? -5.865 7.296 7.664 1.00 93.31 98 LEU A C 1
ATOM 794 O O . LEU A 1 98 ? -4.735 6.996 8.044 1.00 93.31 98 LEU A O 1
ATOM 798 N N . THR A 1 99 ? -6.273 8.558 7.540 1.00 93.19 99 THR A N 1
ATOM 799 C CA . THR A 1 99 ? -5.463 9.739 7.865 1.00 93.19 99 THR A CA 1
ATOM 800 C C . THR A 1 99 ? -5.066 9.723 9.342 1.00 93.19 99 THR A C 1
ATOM 802 O O . THR A 1 99 ? -3.886 9.832 9.672 1.00 93.19 99 THR A O 1
ATOM 805 N N . LYS A 1 100 ? -6.013 9.470 10.252 1.00 94.12 100 LYS A N 1
ATOM 806 C CA . LYS A 1 100 ? -5.745 9.382 11.702 1.00 94.12 100 LYS A CA 1
ATOM 807 C C . LYS A 1 100 ? -4.814 8.211 12.051 1.00 94.12 100 LYS A C 1
ATOM 809 O O . LYS A 1 100 ? -3.862 8.378 12.812 1.00 94.12 100 LYS A O 1
ATOM 814 N N . THR A 1 101 ? -5.020 7.054 11.422 1.00 93.19 101 THR A N 1
ATOM 815 C CA . THR A 1 101 ? -4.183 5.852 11.585 1.00 93.19 101 THR A CA 1
ATOM 816 C C . THR A 1 101 ? -2.760 6.075 11.052 1.00 93.19 101 THR A C 1
ATOM 818 O O . THR A 1 101 ? -1.783 5.679 11.690 1.00 93.19 101 THR A O 1
ATOM 821 N N . LEU A 1 102 ? -2.607 6.763 9.916 1.00 93.12 102 LEU A N 1
ATOM 822 C CA . LEU A 1 102 ? -1.303 7.129 9.359 1.00 93.12 102 LEU A CA 1
ATOM 823 C C . LEU A 1 102 ? -0.556 8.159 10.207 1.00 93.12 102 LEU A C 1
ATOM 825 O O . LEU A 1 102 ? 0.667 8.074 10.295 1.00 93.12 102 LEU A O 1
ATOM 829 N N . ASP A 1 103 ? -1.246 9.109 10.840 1.00 94.00 103 ASP A N 1
ATOM 830 C CA . ASP A 1 103 ? -0.603 10.110 11.700 1.00 94.00 103 ASP A CA 1
ATOM 831 C C . ASP A 1 103 ? -0.059 9.469 12.981 1.00 94.00 103 ASP A C 1
ATOM 833 O O . ASP A 1 103 ? 1.073 9.715 13.402 1.00 94.00 103 ASP A O 1
ATOM 837 N N . GLU A 1 104 ? -0.830 8.553 13.562 1.00 92.88 104 GLU A N 1
ATOM 838 C CA . GLU A 1 104 ? -0.375 7.749 14.689 1.00 92.88 104 GLU A CA 1
ATOM 839 C C . GLU A 1 104 ? 0.812 6.849 14.310 1.00 92.88 104 GLU A C 1
ATOM 841 O O . GLU A 1 104 ? 1.761 6.706 15.085 1.00 92.88 104 GLU A O 1
ATOM 846 N N . TYR A 1 105 ? 0.822 6.290 13.094 1.00 92.69 105 TYR A N 1
ATOM 847 C CA . TYR A 1 105 ? 1.976 5.541 12.592 1.00 92.69 105 TYR A CA 1
ATOM 848 C C . TYR A 1 105 ? 3.180 6.469 12.396 1.00 92.69 105 TYR A C 1
ATOM 850 O O . TYR A 1 105 ? 4.295 6.139 12.800 1.00 92.69 105 TYR A O 1
ATOM 858 N N . ARG A 1 106 ? 2.944 7.676 11.869 1.00 92.69 106 ARG A N 1
ATOM 859 C CA . ARG A 1 106 ? 3.956 8.712 11.645 1.00 92.69 106 ARG A CA 1
ATOM 860 C C . ARG A 1 106 ? 4.639 9.173 12.938 1.00 92.69 106 ARG A C 1
ATOM 862 O O . ARG A 1 106 ? 5.806 9.566 12.895 1.00 92.69 106 ARG A O 1
ATOM 869 N N . LYS A 1 107 ? 3.941 9.104 14.074 1.00 92.81 107 LYS A N 1
ATOM 870 C CA . LYS A 1 107 ? 4.471 9.400 15.416 1.00 92.81 107 LYS A CA 1
ATOM 871 C C . LYS A 1 107 ? 5.392 8.299 15.971 1.00 92.81 107 LYS A C 1
ATOM 873 O O . LYS A 1 107 ? 6.155 8.568 16.897 1.00 92.81 107 LYS A O 1
ATOM 878 N N . LYS A 1 108 ? 5.384 7.080 15.411 1.00 91.56 108 LYS A N 1
ATOM 879 C CA . LYS A 1 108 ? 6.310 5.999 15.804 1.00 91.56 108 LYS A CA 1
ATOM 880 C C . LYS A 1 108 ? 7.729 6.229 15.259 1.00 91.56 108 LYS A C 1
ATOM 882 O O . LYS A 1 108 ? 7.945 6.871 14.230 1.00 91.56 108 LYS A O 1
ATOM 887 N N . LYS A 1 109 ? 8.727 5.633 15.922 1.00 91.75 109 LYS A N 1
ATOM 888 C CA . LYS A 1 109 ? 10.140 5.653 15.499 1.00 91.75 109 LYS A CA 1
ATOM 889 C C . LYS A 1 109 ? 10.377 4.726 14.292 1.00 91.75 109 LYS A C 1
ATOM 891 O O . LYS A 1 109 ? 10.873 3.616 14.447 1.00 91.75 109 LYS A O 1
ATOM 896 N N . MET A 1 110 ? 10.019 5.194 13.097 1.00 91.75 110 MET A N 1
ATOM 897 C CA . MET A 1 110 ? 10.222 4.484 11.822 1.00 91.75 110 MET A CA 1
ATOM 898 C C . MET A 1 110 ? 11.616 4.704 11.217 1.00 91.75 110 MET A C 1
ATOM 900 O O . MET A 1 110 ? 12.286 5.712 11.495 1.00 91.75 110 MET A O 1
ATOM 904 N N . LYS A 1 111 ? 11.989 3.814 10.289 1.00 92.12 111 LYS A N 1
ATOM 905 C CA . LYS A 1 111 ? 13.137 3.977 9.384 1.00 92.12 111 LYS A CA 1
ATOM 906 C C . LYS A 1 111 ? 12.924 5.151 8.418 1.00 92.12 111 LYS A C 1
ATOM 908 O O . LYS A 1 111 ? 11.811 5.637 8.221 1.00 92.12 111 LYS A O 1
ATOM 913 N N . TRP A 1 112 ? 14.006 5.623 7.796 1.00 88.50 112 TRP A N 1
ATOM 914 C CA . TRP A 1 112 ? 13.951 6.748 6.852 1.00 88.50 112 TRP A CA 1
ATOM 915 C C . TRP A 1 112 ? 13.115 6.435 5.598 1.00 88.50 112 TRP A C 1
ATOM 917 O O . TRP A 1 112 ? 12.327 7.276 5.171 1.00 88.50 112 TRP A O 1
ATOM 927 N N . GLU A 1 113 ? 13.222 5.214 5.067 1.00 86.94 113 GLU A N 1
ATOM 928 C CA . GLU A 1 113 ? 12.459 4.742 3.899 1.00 86.94 113 GLU A CA 1
ATOM 929 C C . GLU A 1 113 ? 10.948 4.727 4.180 1.00 86.94 113 GLU A C 1
ATOM 931 O O . GLU A 1 113 ? 10.173 5.353 3.460 1.00 86.94 113 GLU A O 1
ATOM 936 N N . GLU A 1 114 ? 10.541 4.098 5.289 1.00 89.44 114 GLU A N 1
ATOM 937 C CA . GLU A 1 114 ? 9.159 4.089 5.792 1.00 89.44 114 GLU A CA 1
ATOM 938 C C . GLU A 1 114 ? 8.632 5.517 5.981 1.00 89.44 114 GLU A C 1
ATOM 940 O O . GLU A 1 114 ? 7.536 5.839 5.538 1.00 89.44 114 GLU A O 1
ATOM 945 N N . ARG A 1 115 ? 9.431 6.418 6.569 1.00 91.56 115 ARG A N 1
ATOM 946 C CA . ARG A 1 115 ? 9.051 7.825 6.760 1.00 91.56 115 ARG A CA 1
ATOM 947 C C . ARG A 1 115 ? 8.842 8.563 5.435 1.00 91.56 115 ARG A C 1
ATOM 949 O O . ARG A 1 115 ? 7.928 9.386 5.344 1.00 91.56 115 ARG A O 1
ATOM 956 N N . LYS A 1 116 ? 9.675 8.294 4.422 1.00 89.56 116 LYS A N 1
ATOM 957 C CA . LYS A 1 116 ? 9.531 8.868 3.075 1.00 89.56 116 LYS A CA 1
ATOM 958 C C . LYS A 1 116 ? 8.253 8.351 2.409 1.00 89.56 116 LYS A C 1
ATOM 960 O O . LYS A 1 116 ? 7.482 9.159 1.899 1.00 89.56 116 LYS A O 1
ATOM 965 N N . LEU A 1 117 ? 7.983 7.049 2.512 1.00 89.69 117 LEU A N 1
ATOM 966 C CA . LEU A 1 117 ? 6.761 6.413 2.015 1.00 89.69 117 LEU A CA 1
ATOM 967 C C . LEU A 1 117 ? 5.489 6.914 2.724 1.00 89.69 117 LEU A C 1
ATOM 969 O O . LEU A 1 117 ? 4.507 7.227 2.062 1.00 89.69 117 LEU A O 1
ATOM 973 N N . VAL A 1 118 ? 5.500 7.062 4.050 1.00 91.81 118 VAL A N 1
ATOM 974 C CA . VAL A 1 118 ? 4.351 7.575 4.819 1.00 91.81 118 VAL A CA 1
ATOM 975 C C . VAL A 1 118 ? 4.062 9.032 4.472 1.00 91.81 118 VAL A C 1
ATOM 977 O O . VAL A 1 118 ? 2.914 9.373 4.206 1.00 91.81 118 VAL A O 1
ATOM 980 N N . ARG A 1 119 ? 5.091 9.894 4.403 1.00 91.25 119 ARG A N 1
ATOM 981 C CA . ARG A 1 119 ? 4.937 11.283 3.924 1.00 91.25 119 ARG A CA 1
ATOM 982 C C . ARG A 1 119 ? 4.365 11.319 2.506 1.00 91.25 119 ARG A C 1
ATOM 984 O O . ARG A 1 119 ? 3.569 12.197 2.192 1.00 91.25 119 ARG A O 1
ATOM 991 N N . CYS A 1 120 ? 4.787 10.379 1.673 1.00 89.69 120 CYS A N 1
ATOM 992 C CA . CYS A 1 120 ? 4.334 10.267 0.305 1.00 89.69 120 CYS A CA 1
ATOM 993 C C . CYS A 1 120 ? 2.844 9.906 0.215 1.00 89.69 120 CYS A C 1
ATOM 995 O O . CYS A 1 120 ? 2.066 10.699 -0.311 1.00 89.69 120 CYS A O 1
ATOM 997 N N . ILE A 1 121 ? 2.431 8.786 0.818 1.00 90.62 121 ILE A N 1
ATOM 998 C CA . ILE A 1 121 ? 1.024 8.364 0.894 1.00 90.62 121 ILE A CA 1
ATOM 999 C C . ILE A 1 121 ? 0.162 9.496 1.464 1.00 90.62 121 ILE A C 1
ATOM 1001 O O . ILE A 1 121 ? -0.849 9.848 0.867 1.00 90.62 121 ILE A O 1
ATOM 1005 N N . TRP A 1 122 ? 0.615 10.146 2.542 1.00 91.00 122 TRP A N 1
ATOM 1006 C CA . TRP A 1 122 ? -0.058 11.305 3.133 1.00 91.00 122 TRP A CA 1
ATOM 1007 C C . TRP A 1 122 ? -0.326 12.431 2.129 1.00 91.00 122 TRP A C 1
ATOM 1009 O O . TRP A 1 122 ? -1.429 12.963 2.080 1.00 91.00 122 TRP A O 1
ATOM 1019 N N . SER A 1 123 ? 0.672 12.798 1.318 1.00 88.31 123 SER A N 1
ATOM 1020 C CA . SER A 1 123 ? 0.510 13.847 0.302 1.00 88.31 123 SER A CA 1
ATOM 1021 C C . SER A 1 123 ? -0.449 13.453 -0.824 1.00 88.31 123 SER A C 1
ATOM 1023 O O . SER A 1 123 ? -1.100 14.320 -1.398 1.00 88.31 123 SER A O 1
ATOM 1025 N N . MET A 1 124 ? -0.565 12.155 -1.115 1.00 86.44 124 MET A N 1
ATOM 1026 C CA . MET A 1 124 ? -1.451 11.650 -2.161 1.00 86.44 124 MET A CA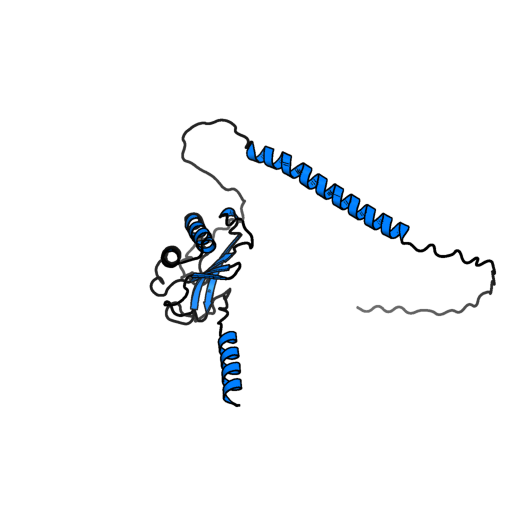 1
ATOM 1027 C C . MET A 1 124 ? -2.889 11.447 -1.667 1.00 86.44 124 MET A C 1
ATOM 1029 O O . MET A 1 124 ? -3.803 11.551 -2.473 1.00 86.44 124 MET A O 1
ATOM 1033 N N . LEU A 1 125 ? -3.131 11.221 -0.370 1.00 86.56 125 LEU A N 1
ATOM 1034 C CA . LEU A 1 125 ? -4.487 11.039 0.182 1.00 86.56 125 LEU A CA 1
ATOM 1035 C C . LEU A 1 125 ? -5.434 12.230 -0.037 1.00 86.56 125 LEU A C 1
ATOM 1037 O O . LEU A 1 125 ? -6.642 12.048 0.002 1.00 86.56 125 LEU A O 1
ATOM 1041 N N . LEU A 1 126 ? -4.902 13.424 -0.306 1.00 80.50 126 LEU A N 1
ATOM 1042 C CA . LEU A 1 126 ? -5.690 14.606 -0.681 1.00 80.50 126 LEU A CA 1
ATOM 1043 C C . LEU A 1 126 ? -6.186 14.581 -2.142 1.00 80.50 126 LEU A C 1
ATOM 1045 O O . LEU A 1 126 ? -6.971 15.436 -2.535 1.00 80.50 126 LEU A O 1
ATOM 1049 N N . ILE A 1 127 ? -5.676 13.652 -2.955 1.00 82.56 127 ILE A N 1
ATOM 1050 C CA . ILE A 1 127 ? -5.880 13.560 -4.413 1.00 82.56 127 ILE A CA 1
ATOM 1051 C C . ILE A 1 127 ? -6.454 12.183 -4.801 1.00 82.56 127 ILE A C 1
ATOM 1053 O O . ILE A 1 127 ? -7.103 12.037 -5.832 1.00 82.56 127 ILE A O 1
ATOM 1057 N N . LEU A 1 128 ? -6.190 11.154 -3.992 1.00 78.56 128 LEU A N 1
ATOM 1058 C CA . LEU A 1 128 ? -6.574 9.772 -4.250 1.00 78.56 128 LEU A CA 1
ATOM 1059 C C . LEU A 1 128 ? -8.004 9.481 -3.792 1.00 78.56 128 LEU A C 1
ATOM 1061 O O . LEU A 1 128 ? -8.289 9.452 -2.596 1.00 78.56 128 LEU A O 1
ATOM 1065 N N . GLU A 1 129 ? -8.860 9.116 -4.740 1.00 80.19 129 GLU A N 1
ATOM 1066 C CA . GLU A 1 129 ? -10.112 8.424 -4.447 1.00 80.19 129 GLU A CA 1
ATOM 1067 C C . GLU A 1 129 ? -9.797 7.003 -3.950 1.00 80.19 129 GLU A C 1
ATOM 1069 O O . GLU A 1 129 ? -9.338 6.138 -4.701 1.00 80.19 129 GLU A O 1
ATOM 1074 N N . ILE A 1 130 ? -9.999 6.758 -2.653 1.00 81.38 130 ILE A N 1
ATOM 1075 C CA . ILE A 1 130 ? -9.847 5.421 -2.069 1.00 81.38 130 ILE A CA 1
ATOM 1076 C C . ILE A 1 130 ? -11.057 4.582 -2.508 1.00 81.38 130 ILE A C 1
ATOM 1078 O O . ILE A 1 130 ? -12.191 5.011 -2.279 1.00 81.38 130 ILE A O 1
ATOM 1082 N N . PRO A 1 131 ? -10.868 3.386 -3.099 1.00 81.25 131 PRO A N 1
ATOM 1083 C CA . PRO A 1 131 ? -11.993 2.539 -3.475 1.00 81.25 131 PRO A CA 1
ATOM 1084 C C . PRO A 1 131 ? -12.827 2.163 -2.236 1.00 81.25 131 PRO A C 1
ATOM 1086 O O . PRO A 1 131 ? -12.252 1.887 -1.177 1.00 81.25 131 PRO A O 1
ATOM 1089 N N . PRO A 1 132 ? -14.170 2.126 -2.342 1.00 79.88 132 PRO A N 1
ATOM 1090 C CA . PRO A 1 132 ? -15.034 1.825 -1.208 1.00 79.88 132 PRO A CA 1
ATOM 1091 C C . PRO A 1 132 ? -14.742 0.427 -0.659 1.00 79.88 132 PRO A C 1
ATOM 1093 O O . PRO A 1 132 ? -14.516 -0.524 -1.412 1.00 79.88 132 PRO A O 1
ATOM 1096 N N . ILE A 1 133 ? -14.770 0.297 0.668 1.00 80.12 133 ILE A N 1
ATOM 1097 C CA . ILE A 1 133 ? -14.549 -0.984 1.341 1.00 80.12 133 ILE A CA 1
ATOM 1098 C C . ILE A 1 133 ? -15.695 -1.930 0.943 1.00 80.12 133 ILE A C 1
ATOM 1100 O O . ILE A 1 133 ? -16.866 -1.565 1.103 1.00 80.12 133 ILE A O 1
ATOM 1104 N N . PRO A 1 134 ? -15.413 -3.147 0.438 1.00 66.25 134 PRO A N 1
ATOM 1105 C CA . PRO A 1 134 ? -16.470 -4.089 0.095 1.00 66.25 134 PRO A CA 1
ATOM 1106 C C . PRO A 1 134 ? -17.306 -4.379 1.346 1.00 66.25 134 PRO A C 1
ATOM 1108 O O . PRO A 1 134 ? -16.771 -4.853 2.342 1.00 66.25 134 PRO A O 1
ATOM 1111 N N . GLY A 1 135 ? -18.606 -4.077 1.295 1.00 63.66 135 GLY A N 1
ATOM 1112 C CA . GLY A 1 135 ? -19.537 -4.227 2.422 1.00 63.66 135 GLY A CA 1
ATOM 1113 C C . GLY A 1 135 ? -20.057 -2.931 3.043 1.00 63.66 135 GLY A C 1
ATOM 1114 O O . GLY A 1 135 ? -21.122 -2.966 3.646 1.00 63.66 135 GLY A O 1
ATOM 1115 N N . SER A 1 136 ? -19.401 -1.779 2.848 1.00 56.50 136 SER A N 1
ATOM 1116 C CA . SER A 1 136 ? -19.926 -0.491 3.345 1.00 56.50 136 SER A CA 1
ATOM 1117 C C . SER A 1 136 ? -21.070 0.079 2.492 1.00 56.50 136 SER A C 1
ATOM 1119 O O . SER A 1 136 ? -21.555 1.176 2.759 1.00 56.50 136 SER A O 1
ATOM 1121 N N . ALA A 1 137 ? -21.514 -0.658 1.469 1.00 52.22 137 ALA A N 1
ATOM 1122 C CA . ALA A 1 137 ? -22.654 -0.335 0.617 1.00 52.22 137 ALA A CA 1
ATOM 1123 C C . ALA A 1 137 ? -23.990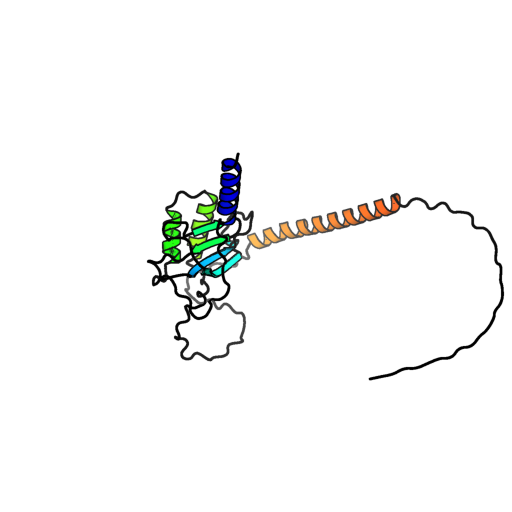 -0.560 1.354 1.00 52.22 137 ALA A C 1
ATOM 1125 O O . ALA A 1 137 ? -24.804 -1.398 0.968 1.00 52.22 137 ALA A O 1
ATOM 1126 N N . SER A 1 138 ? -24.208 0.212 2.419 1.00 47.12 138 SER A N 1
ATOM 1127 C CA . SER A 1 138 ? -25.502 0.334 3.085 1.00 47.12 138 SER A CA 1
ATOM 1128 C C . SER A 1 138 ? -26.480 1.057 2.157 1.00 47.12 138 SER A C 1
ATOM 1130 O O . SER A 1 138 ? -26.453 2.282 2.073 1.00 47.12 138 SER A O 1
ATOM 1132 N N . GLU A 1 139 ? -27.247 0.273 1.390 1.00 48.53 139 GLU A N 1
ATOM 1133 C CA . GLU A 1 139 ? -28.580 0.501 0.780 1.00 48.53 139 GLU A CA 1
ATOM 1134 C C . GLU A 1 139 ? -29.011 1.921 0.338 1.00 48.53 139 GLU A C 1
ATOM 1136 O O . GLU A 1 139 ? -30.197 2.201 0.163 1.00 48.53 139 GLU A O 1
ATOM 1141 N N . THR A 1 140 ? -28.068 2.815 0.046 1.00 46.03 140 THR A N 1
ATOM 1142 C CA . THR A 1 140 ? -28.338 4.201 -0.374 1.00 46.03 140 THR A CA 1
ATOM 1143 C C . THR A 1 140 ? -28.117 4.394 -1.879 1.00 46.03 140 THR A C 1
ATOM 1145 O O . THR A 1 140 ? -27.959 5.508 -2.363 1.00 46.03 140 THR A O 1
ATOM 1148 N N . LEU A 1 141 ? -28.195 3.308 -2.660 1.00 43.59 141 LEU A N 1
ATOM 1149 C CA . LEU A 1 141 ? -28.360 3.370 -4.118 1.00 43.59 141 LEU A CA 1
ATOM 1150 C C . LEU A 1 141 ? -29.852 3.373 -4.506 1.00 43.59 141 LEU A C 1
ATOM 1152 O O . LEU A 1 141 ? -30.308 2.601 -5.352 1.00 43.59 141 LEU A O 1
ATOM 1156 N N . LYS A 1 142 ? -30.638 4.274 -3.902 1.00 44.22 142 LYS A N 1
ATOM 1157 C CA . LYS A 1 142 ? -31.959 4.623 -4.441 1.00 44.22 142 LYS A CA 1
ATOM 1158 C C . LYS A 1 142 ? -31.762 5.493 -5.682 1.00 44.22 142 LYS A C 1
ATOM 1160 O O . LYS A 1 142 ? -31.447 6.667 -5.561 1.00 44.22 142 LYS A O 1
ATOM 1165 N N . LYS A 1 143 ? -32.016 4.907 -6.857 1.00 47.31 143 LYS A N 1
ATOM 1166 C CA . LYS A 1 143 ? -32.093 5.572 -8.172 1.00 47.31 143 LYS A CA 1
ATOM 1167 C C . LYS A 1 143 ? -30.907 6.487 -8.528 1.00 47.31 143 LYS A C 1
ATOM 1169 O O . LYS A 1 143 ? -30.991 7.705 -8.424 1.00 47.31 143 LYS A O 1
ATOM 1174 N N . SER A 1 144 ? -29.928 5.907 -9.216 1.00 37.44 144 SER A N 1
ATOM 1175 C CA . SER A 1 144 ? -29.513 6.506 -10.490 1.00 37.44 144 SER A CA 1
ATOM 1176 C C . SER A 1 144 ? -29.201 5.414 -11.509 1.00 37.44 144 SER A C 1
ATOM 1178 O O . SER A 1 144 ? -28.065 4.981 -11.678 1.00 37.44 144 SER A O 1
ATOM 1180 N N . THR A 1 145 ? -30.252 4.930 -12.173 1.00 44.50 145 THR A N 1
ATOM 1181 C CA . THR A 1 145 ? -30.109 4.129 -13.390 1.00 44.50 145 THR A CA 1
ATOM 1182 C C . THR A 1 145 ? -30.015 5.095 -14.563 1.00 44.50 145 THR A C 1
ATOM 1184 O O . THR A 1 145 ? -31.039 5.513 -15.098 1.00 44.50 145 THR A O 1
ATOM 1187 N N . ALA A 1 146 ? -28.798 5.454 -14.963 1.00 39.12 146 ALA A N 1
ATOM 1188 C CA . ALA A 1 146 ? -28.551 6.135 -16.227 1.00 39.12 146 ALA A CA 1
ATOM 1189 C C . ALA A 1 146 ? -27.253 5.610 -16.845 1.00 39.12 146 ALA A C 1
ATOM 1191 O O . ALA A 1 146 ? -26.155 5.847 -16.350 1.00 39.12 146 ALA A O 1
ATOM 1192 N N . VAL A 1 147 ? -27.425 4.862 -17.932 1.00 48.69 147 VAL A N 1
ATOM 1193 C CA . VAL A 1 147 ? -26.374 4.397 -18.836 1.00 48.69 147 VAL A CA 1
ATOM 1194 C C . VAL A 1 147 ? -25.488 5.571 -19.264 1.00 48.69 147 VAL A C 1
ATOM 1196 O O . VAL A 1 147 ? -25.977 6.495 -19.908 1.00 48.69 147 VAL A O 1
ATOM 1199 N N . VAL A 1 148 ? -24.186 5.497 -18.977 1.00 38.03 148 VAL A N 1
ATOM 1200 C CA . VAL A 1 148 ? -23.156 6.300 -19.656 1.00 38.03 148 VAL A CA 1
ATOM 1201 C C . VAL A 1 148 ? -21.995 5.383 -20.032 1.00 38.03 148 VAL A C 1
ATOM 1203 O O . VAL A 1 148 ? -20.924 5.396 -19.433 1.00 38.03 148 VAL A O 1
ATOM 1206 N N . ASP A 1 149 ? -22.232 4.570 -21.058 1.00 48.03 149 ASP A N 1
ATOM 1207 C CA . ASP A 1 149 ? -21.152 4.080 -21.910 1.00 48.03 149 ASP A CA 1
ATOM 1208 C C . ASP A 1 149 ? -20.807 5.212 -22.890 1.00 48.03 149 ASP A C 1
ATOM 1210 O O . ASP A 1 149 ? -21.402 5.327 -23.960 1.00 48.03 149 ASP A O 1
ATOM 1214 N N . LEU A 1 150 ? -19.960 6.153 -22.454 1.00 40.19 150 LEU A N 1
ATOM 1215 C CA . LEU A 1 150 ? -19.519 7.292 -23.265 1.00 40.19 150 LEU A CA 1
ATOM 1216 C C . LEU A 1 150 ? -18.208 7.893 -22.725 1.00 40.19 150 LEU A C 1
ATOM 1218 O O . LEU A 1 150 ? -18.192 8.656 -21.767 1.00 40.19 150 LEU A O 1
ATOM 1222 N N . VAL A 1 151 ? -17.132 7.612 -23.463 1.00 38.31 151 VAL A N 1
ATOM 1223 C CA . VAL A 1 151 ? -16.023 8.536 -23.763 1.00 38.31 151 VAL A CA 1
ATOM 1224 C C . VAL A 1 151 ? -15.151 9.036 -22.598 1.00 38.31 151 VAL A C 1
ATOM 1226 O O . VAL A 1 151 ? -15.467 9.964 -21.859 1.00 38.31 151 VAL A O 1
ATOM 1229 N N . LEU A 1 152 ? -13.907 8.544 -22.623 1.00 45.56 152 LEU A N 1
ATOM 1230 C CA . LEU A 1 152 ? -12.716 9.276 -22.189 1.00 45.56 152 LEU A CA 1
ATOM 1231 C C . LEU A 1 152 ? -12.717 10.731 -22.702 1.00 45.56 152 LEU A C 1
ATOM 1233 O O . LEU A 1 152 ? -12.362 10.978 -23.855 1.00 45.56 152 LEU A O 1
ATOM 1237 N N . LYS A 1 153 ? -13.013 11.696 -21.827 1.00 32.41 153 LYS A N 1
ATOM 1238 C CA . LYS A 1 153 ? -12.564 13.095 -21.942 1.00 32.41 153 LYS A CA 1
ATOM 1239 C C . LYS A 1 153 ? -12.505 13.744 -20.550 1.00 32.41 153 LYS A C 1
ATOM 1241 O O . LYS A 1 153 ? -13.558 13.992 -19.969 1.00 32.41 153 LYS A O 1
ATOM 1246 N N . PRO A 1 154 ? -11.315 14.069 -20.011 1.00 41.91 154 PRO A N 1
ATOM 1247 C CA . PRO A 1 154 ? -11.222 14.885 -18.806 1.00 41.91 154 PRO A CA 1
ATOM 1248 C C . PRO A 1 154 ? -11.529 16.344 -19.169 1.00 41.91 154 PRO A C 1
ATOM 1250 O O . PRO A 1 154 ? -10.738 17.004 -19.843 1.00 41.91 154 PRO A O 1
ATOM 1253 N N . GLN A 1 155 ? -12.686 16.856 -18.747 1.00 35.56 155 GLN A N 1
ATOM 1254 C CA . GLN A 1 155 ? -13.040 18.257 -18.967 1.00 35.56 155 GLN A CA 1
ATOM 1255 C C . GLN A 1 155 ? -12.539 19.130 -17.808 1.00 35.56 155 GLN A C 1
ATOM 1257 O O . GLN A 1 155 ? -13.175 19.232 -16.763 1.00 35.56 155 GLN A O 1
ATOM 1262 N N . GLN A 1 156 ? -11.422 19.825 -18.031 1.00 43.94 156 GLN A N 1
ATOM 1263 C CA . GLN A 1 156 ? -11.070 21.012 -17.249 1.00 43.94 156 GLN A CA 1
ATOM 1264 C C . GLN A 1 156 ? -12.118 22.115 -17.453 1.00 43.94 156 GLN A C 1
ATOM 1266 O O . GLN A 1 156 ? -12.492 22.387 -18.593 1.00 43.94 156 GLN A O 1
ATOM 1271 N N . ARG A 1 157 ? -12.499 22.804 -16.372 1.00 41.72 157 ARG A N 1
ATOM 1272 C CA . ARG A 1 157 ? -12.959 24.209 -16.295 1.00 41.72 157 ARG A CA 1
ATOM 1273 C C . ARG A 1 157 ? -13.128 24.562 -14.806 1.00 41.72 157 ARG A C 1
ATOM 1275 O O . ARG A 1 157 ? -13.528 23.699 -14.042 1.00 41.72 157 ARG A O 1
ATOM 1282 N N . TYR A 1 158 ? -12.900 25.782 -14.330 1.00 36.44 158 TYR A N 1
ATOM 1283 C CA . TYR A 1 158 ? -12.173 26.932 -14.879 1.00 36.44 158 TYR A CA 1
ATOM 1284 C C . TYR A 1 158 ? -11.943 27.880 -13.689 1.00 36.44 158 TYR A C 1
ATOM 1286 O O . TYR A 1 158 ? -12.895 28.173 -12.970 1.00 36.44 158 TYR A O 1
ATOM 1294 N N . HIS A 1 159 ? -10.728 28.379 -13.479 1.00 37.88 159 HIS A N 1
ATOM 1295 C CA . HIS A 1 159 ? -10.544 29.650 -12.782 1.00 37.88 159 HIS A CA 1
ATOM 1296 C C . HIS A 1 159 ? -9.466 30.420 -13.530 1.00 37.88 159 HIS A C 1
ATOM 1298 O O . HIS A 1 159 ? -8.373 29.914 -13.782 1.00 37.88 159 HIS A O 1
ATOM 1304 N N . GLU A 1 160 ? -9.841 31.605 -13.984 1.00 44.69 160 GLU A N 1
ATOM 1305 C CA . GLU A 1 160 ? -9.154 32.334 -15.037 1.00 44.69 160 GLU A CA 1
ATOM 1306 C C . GLU A 1 160 ? -8.259 33.414 -14.433 1.00 44.69 160 GLU A C 1
ATOM 1308 O O . GLU A 1 160 ? -8.756 34.346 -13.803 1.00 44.69 160 GLU A O 1
ATOM 1313 N N . SER A 1 161 ? -6.942 33.308 -14.628 1.00 41.88 161 SER A N 1
ATOM 1314 C CA . SER A 1 161 ? -6.059 34.477 -14.625 1.00 41.88 161 SER A CA 1
ATOM 1315 C C . SER A 1 161 ? -4.695 34.177 -15.255 1.00 41.88 161 SER A C 1
ATOM 1317 O O . SER A 1 161 ? -4.173 33.075 -15.136 1.00 41.88 161 SER A O 1
ATOM 1319 N N . HIS A 1 162 ? -4.118 35.197 -15.894 1.00 41.06 162 HIS A N 1
ATOM 1320 C CA . HIS A 1 162 ? -2.755 35.250 -16.440 1.00 41.06 162 HIS A CA 1
ATOM 1321 C C . HIS A 1 162 ? -2.343 34.212 -17.505 1.00 41.06 162 HIS A C 1
ATOM 1323 O O . HIS A 1 162 ? -1.563 33.294 -17.277 1.00 41.06 162 HIS A O 1
ATOM 1329 N N . LYS A 1 163 ? -2.746 34.514 -18.747 1.00 56.75 163 LYS A N 1
ATOM 1330 C CA . LYS A 1 163 ? -1.819 34.887 -19.839 1.00 56.75 163 LYS A CA 1
ATOM 1331 C C . LYS A 1 163 ? -0.349 34.480 -19.617 1.00 56.75 163 LYS A C 1
ATOM 1333 O O . LYS A 1 163 ? 0.413 35.285 -19.087 1.00 56.75 163 LYS A O 1
ATOM 1338 N N . ASP A 1 164 ? 0.072 33.344 -20.178 1.00 43.94 164 ASP A N 1
ATOM 1339 C CA . ASP A 1 164 ? 1.432 33.247 -20.713 1.00 43.94 164 ASP A CA 1
ATOM 1340 C C . ASP A 1 164 ? 1.604 32.260 -21.881 1.00 43.94 164 ASP A C 1
ATOM 1342 O O . ASP A 1 164 ? 0.807 31.349 -22.103 1.00 43.94 164 ASP A O 1
ATOM 1346 N N . ARG A 1 165 ? 2.631 32.536 -22.688 1.00 47.69 165 ARG A N 1
ATOM 1347 C CA . ARG A 1 165 ? 2.882 31.989 -24.034 1.00 47.69 165 ARG A CA 1
ATOM 1348 C C . ARG A 1 165 ? 3.184 30.488 -24.096 1.00 47.69 165 ARG A C 1
ATOM 1350 O O . ARG A 1 165 ? 3.854 29.942 -23.227 1.00 47.69 165 ARG A O 1
ATOM 1357 N N . ASN A 1 166 ? 2.861 29.916 -25.265 1.00 52.41 166 ASN A N 1
ATOM 1358 C CA . ASN A 1 166 ? 3.490 28.752 -25.907 1.00 52.41 166 ASN A CA 1
ATOM 1359 C C . ASN A 1 166 ? 4.852 28.356 -25.310 1.00 52.41 166 ASN A C 1
ATOM 1361 O O . ASN A 1 166 ? 5.897 28.873 -25.713 1.00 52.41 166 ASN A O 1
ATOM 1365 N N . LYS A 1 167 ? 4.835 27.374 -24.412 1.00 47.97 167 LYS A N 1
ATOM 1366 C CA . LYS A 1 167 ? 6.032 26.694 -23.928 1.00 47.97 167 LYS A CA 1
ATOM 1367 C C . LYS A 1 167 ? 5.822 25.199 -24.123 1.00 47.97 167 LYS A C 1
ATOM 1369 O O . LYS A 1 167 ? 5.461 24.483 -23.200 1.00 47.97 167 LYS A O 1
ATOM 1374 N N . THR A 1 168 ? 5.998 24.741 -25.363 1.00 57.72 168 THR A N 1
ATOM 1375 C CA . THR A 1 168 ? 6.185 23.314 -25.638 1.00 57.72 168 THR A CA 1
ATOM 1376 C C . THR A 1 168 ? 7.354 22.836 -24.787 1.00 57.72 168 THR A C 1
ATOM 1378 O O . THR A 1 168 ? 8.456 23.377 -24.891 1.00 57.72 168 THR A O 1
ATOM 1381 N N . ASP A 1 169 ? 7.096 21.884 -23.890 1.00 61.09 169 ASP A N 1
ATOM 1382 C CA . ASP A 1 169 ? 8.032 21.534 -22.826 1.00 61.09 169 ASP A CA 1
ATOM 1383 C C . ASP A 1 169 ? 9.392 21.098 -23.376 1.00 61.09 169 ASP A C 1
ATOM 1385 O O . ASP A 1 169 ? 9.575 19.981 -23.865 1.00 61.09 169 ASP A O 1
ATOM 1389 N N . ILE A 1 170 ? 10.377 21.987 -23.225 1.00 73.62 170 ILE A N 1
ATOM 1390 C CA . ILE A 1 170 ? 11.783 21.753 -23.579 1.00 73.62 170 ILE A CA 1
ATOM 1391 C C . ILE A 1 170 ? 12.293 20.481 -22.880 1.00 73.62 170 ILE A C 1
ATOM 1393 O O . ILE A 1 170 ? 13.052 19.716 -23.468 1.00 73.62 170 ILE A O 1
ATOM 1397 N N . SER A 1 171 ? 11.798 20.207 -21.666 1.00 73.06 171 SER A N 1
ATOM 1398 C CA . SER A 1 171 ? 12.043 18.969 -20.914 1.00 73.06 171 SER A CA 1
ATOM 1399 C C . SER A 1 171 ? 11.681 17.707 -21.713 1.00 73.06 171 SER A C 1
ATOM 1401 O O . SER A 1 171 ? 12.480 16.776 -21.807 1.00 73.06 171 SER A O 1
ATOM 1403 N N . THR A 1 172 ? 10.514 17.694 -22.364 1.00 75.88 172 THR A N 1
ATOM 1404 C CA . THR A 1 172 ? 10.030 16.550 -23.150 1.00 75.88 172 THR A CA 1
ATOM 1405 C C . THR A 1 172 ? 10.859 16.357 -24.420 1.00 75.88 172 THR A C 1
ATOM 1407 O O . THR A 1 172 ? 11.232 15.229 -24.741 1.00 75.88 172 THR A O 1
ATOM 1410 N N . LEU A 1 173 ? 11.223 17.443 -25.113 1.00 81.94 173 LEU A N 1
ATOM 1411 C CA . LEU A 1 173 ? 12.104 17.376 -26.289 1.00 81.94 173 LEU A CA 1
ATOM 1412 C C . LEU A 1 173 ? 13.508 16.863 -25.934 1.00 81.94 173 LEU A C 1
ATOM 1414 O O . LEU A 1 173 ? 14.022 15.980 -26.618 1.00 81.94 173 LEU A O 1
ATOM 1418 N N . VAL A 1 174 ? 14.104 17.351 -24.841 1.00 85.50 174 VAL A N 1
ATOM 1419 C CA . VAL A 1 174 ? 15.409 16.873 -24.349 1.00 85.50 174 VAL A CA 1
ATOM 1420 C C . VAL A 1 174 ? 15.349 15.388 -23.977 1.00 85.50 174 VAL A C 1
ATOM 1422 O O . VAL A 1 174 ? 16.265 14.639 -24.320 1.00 85.50 174 VAL A O 1
ATOM 1425 N N . LEU A 1 175 ? 14.257 14.930 -23.352 1.00 82.75 175 LEU A N 1
ATOM 1426 C CA . LEU A 1 175 ? 14.067 13.515 -23.033 1.00 82.75 175 LEU A CA 1
ATOM 1427 C C . LEU A 1 175 ? 14.061 12.643 -24.300 1.00 82.75 175 LEU A C 1
ATOM 1429 O O . LEU A 1 175 ? 14.775 11.642 -24.350 1.00 82.75 175 LEU A O 1
ATOM 1433 N N . PHE A 1 176 ? 13.322 13.037 -25.345 1.00 84.06 176 PHE A N 1
ATOM 1434 C CA . PHE A 1 176 ? 13.297 12.309 -26.622 1.00 84.06 176 PHE A CA 1
ATOM 1435 C C . PHE A 1 176 ? 14.665 12.279 -27.319 1.00 84.06 176 PHE A C 1
ATOM 1437 O O . PHE A 1 176 ? 15.067 11.222 -27.809 1.00 84.06 176 PHE A O 1
ATOM 1444 N N . ILE A 1 177 ? 15.403 13.396 -27.316 1.00 90.75 177 ILE A N 1
ATOM 1445 C CA . ILE A 1 177 ? 16.746 13.492 -27.917 1.00 90.75 177 ILE A CA 1
ATOM 1446 C C . ILE A 1 177 ? 17.735 12.514 -27.263 1.00 90.75 177 ILE A C 1
ATOM 1448 O O . ILE A 1 177 ? 18.606 11.989 -27.951 1.00 90.75 177 ILE A O 1
ATOM 1452 N N . ILE A 1 178 ? 17.594 12.225 -25.965 1.00 88.94 178 ILE A N 1
ATOM 1453 C CA . ILE A 1 178 ? 18.458 11.273 -25.247 1.00 88.94 178 ILE A CA 1
ATOM 1454 C C . ILE A 1 178 ? 17.957 9.827 -25.399 1.00 88.94 178 ILE A C 1
ATOM 1456 O O . ILE A 1 178 ? 18.760 8.910 -25.582 1.00 88.94 178 ILE A O 1
ATOM 1460 N N . LEU A 1 179 ? 16.641 9.596 -25.342 1.00 89.56 179 LEU A N 1
ATOM 1461 C CA . LEU A 1 179 ? 16.080 8.240 -25.323 1.00 89.56 179 LEU A CA 1
ATOM 1462 C C . LEU A 1 179 ? 16.228 7.515 -26.672 1.00 89.56 179 LEU A C 1
ATOM 1464 O O . LEU A 1 179 ? 16.572 6.333 -26.706 1.00 89.56 179 LEU A O 1
ATOM 1468 N N . VAL A 1 180 ? 15.993 8.219 -27.785 1.00 91.94 180 VAL A N 1
ATOM 1469 C CA . VAL A 1 180 ? 16.039 7.654 -29.146 1.00 91.94 180 VAL A CA 1
ATOM 1470 C C . VAL A 1 180 ? 17.412 7.051 -29.503 1.00 91.94 180 VAL A C 1
ATOM 1472 O O . VAL A 1 180 ? 17.444 5.876 -29.882 1.00 91.94 180 VAL A O 1
ATOM 1475 N N . PRO A 1 181 ? 18.555 7.758 -29.361 1.00 93.75 181 PRO A N 1
ATOM 1476 C CA . PRO A 1 181 ? 19.863 7.167 -29.644 1.00 93.75 181 PRO A CA 1
ATOM 1477 C C . PRO A 1 181 ? 20.221 6.037 -28.672 1.00 93.75 181 PRO A C 1
ATOM 1479 O O . PRO A 1 181 ? 20.855 5.070 -29.089 1.00 93.75 181 PRO A O 1
ATOM 1482 N N . LEU A 1 182 ? 19.777 6.091 -27.409 1.00 93.19 182 LEU A N 1
ATOM 1483 C CA . LEU A 1 182 ? 20.018 5.013 -26.443 1.00 93.19 182 LEU A CA 1
ATOM 1484 C C . LEU A 1 182 ? 19.356 3.694 -26.885 1.00 93.19 182 LEU A C 1
ATOM 1486 O O . LEU A 1 182 ? 19.987 2.635 -26.852 1.00 93.19 182 LEU A O 1
ATOM 1490 N N . VAL A 1 183 ? 18.106 3.764 -27.357 1.00 94.19 183 VAL A N 1
ATOM 1491 C CA . VAL A 1 183 ? 17.374 2.613 -27.912 1.00 94.19 183 VAL A CA 1
ATOM 1492 C C . VAL A 1 183 ? 18.025 2.120 -29.209 1.00 94.19 183 VAL A C 1
ATOM 1494 O O . VAL A 1 183 ? 18.202 0.914 -29.384 1.00 94.19 183 VAL A O 1
ATOM 1497 N N . ALA A 1 184 ? 18.457 3.027 -30.092 1.00 94.81 184 ALA A N 1
ATOM 1498 C CA . ALA A 1 184 ? 19.168 2.657 -31.317 1.00 94.81 184 ALA A CA 1
ATOM 1499 C C . ALA A 1 184 ? 20.477 1.895 -31.024 1.00 94.81 184 ALA A C 1
ATOM 1501 O O . ALA A 1 184 ? 20.731 0.851 -31.628 1.00 94.81 184 ALA A O 1
ATOM 1502 N N . ILE A 1 185 ? 21.268 2.353 -30.045 1.00 95.69 185 ILE A N 1
ATOM 1503 C CA . ILE A 1 185 ? 22.497 1.677 -29.600 1.00 95.69 185 ILE A CA 1
ATOM 1504 C C . ILE A 1 185 ? 22.189 0.271 -29.064 1.00 95.69 185 ILE A C 1
ATOM 1506 O O . ILE A 1 185 ? 22.882 -0.680 -29.427 1.00 95.69 185 ILE A O 1
ATOM 1510 N N . GLN A 1 186 ? 21.132 0.097 -28.260 1.00 94.75 186 GLN A N 1
ATOM 1511 C CA . GLN A 1 186 ? 20.732 -1.232 -27.777 1.00 94.75 186 GLN A CA 1
ATOM 1512 C C . GLN A 1 186 ? 20.375 -2.190 -28.923 1.00 94.75 186 GLN A C 1
ATOM 1514 O O . GLN A 1 186 ? 20.826 -3.336 -28.918 1.00 94.75 186 GLN A O 1
ATOM 1519 N N . ILE A 1 187 ? 19.627 -1.729 -29.931 1.00 96.00 187 ILE A N 1
ATOM 1520 C CA . ILE A 1 187 ? 19.270 -2.542 -31.107 1.00 96.00 187 ILE A CA 1
ATOM 1521 C C . ILE A 1 187 ? 20.529 -2.965 -31.881 1.00 96.00 187 ILE A C 1
ATOM 1523 O O . ILE A 1 187 ? 20.663 -4.135 -32.247 1.00 96.00 187 ILE A O 1
ATOM 1527 N N . VAL A 1 188 ? 21.484 -2.049 -32.077 1.00 97.38 188 VAL A N 1
ATOM 1528 C CA . VAL A 1 188 ? 22.767 -2.338 -32.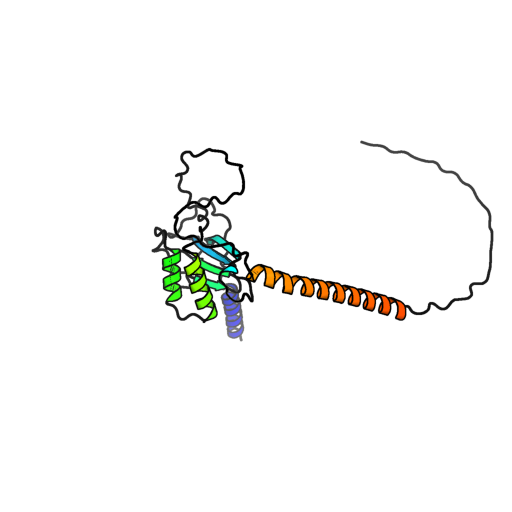741 1.00 97.38 188 VAL A CA 1
ATOM 1529 C C . VAL A 1 188 ? 23.589 -3.366 -31.951 1.00 97.38 188 VAL A C 1
ATOM 1531 O O . VAL A 1 188 ? 24.088 -4.327 -32.538 1.00 97.38 188 VAL A O 1
ATOM 1534 N N . LEU A 1 189 ? 23.682 -3.234 -30.624 1.00 95.88 189 LEU A N 1
ATOM 1535 C CA . LEU A 1 189 ? 24.390 -4.195 -29.766 1.00 95.88 189 LEU A CA 1
ATOM 1536 C C . LEU A 1 189 ? 23.754 -5.594 -29.802 1.00 95.88 189 LEU A C 1
ATOM 1538 O O . LEU A 1 189 ? 24.472 -6.592 -29.895 1.00 95.88 189 LEU A O 1
ATOM 1542 N N . ILE A 1 190 ? 22.420 -5.683 -29.792 1.00 96.12 190 ILE A N 1
ATOM 1543 C CA . ILE A 1 190 ? 21.691 -6.954 -29.943 1.00 96.12 190 ILE A CA 1
ATOM 1544 C C . ILE A 1 190 ? 21.978 -7.579 -31.315 1.00 96.12 190 ILE A C 1
ATOM 1546 O O . ILE A 1 190 ? 22.228 -8.784 -31.404 1.00 96.12 190 ILE A O 1
ATOM 1550 N N . PHE A 1 191 ? 21.997 -6.777 -32.384 1.00 96.38 191 PHE A N 1
ATOM 1551 C CA . PHE A 1 191 ? 22.312 -7.257 -33.729 1.00 96.38 191 PHE A CA 1
ATOM 1552 C C . PHE A 1 191 ? 23.743 -7.808 -33.823 1.00 96.38 191 PHE A C 1
ATOM 1554 O O . PHE A 1 191 ? 23.933 -8.921 -34.321 1.00 96.38 191 PHE A O 1
ATOM 1561 N N . PHE A 1 192 ? 24.733 -7.097 -33.271 1.00 96.06 192 PHE A N 1
ATOM 1562 C CA . PHE A 1 192 ? 26.105 -7.602 -33.167 1.00 96.06 192 PHE A CA 1
ATOM 1563 C C . PHE A 1 192 ? 26.176 -8.903 -32.367 1.00 96.06 192 PHE A C 1
ATOM 1565 O O . PHE A 1 192 ? 26.781 -9.858 -32.840 1.00 96.06 192 PHE A O 1
ATOM 1572 N N . LEU A 1 193 ? 25.510 -9.002 -31.214 1.00 95.81 193 LEU A N 1
ATOM 1573 C CA . LEU A 1 193 ? 25.496 -10.223 -30.402 1.00 95.81 193 LEU A CA 1
ATOM 1574 C C . LEU A 1 193 ? 24.912 -11.428 -31.167 1.00 95.81 193 LEU A C 1
ATOM 1576 O O . LEU A 1 193 ? 25.481 -12.522 -31.130 1.00 95.81 193 LEU A O 1
ATOM 1580 N N . ILE A 1 194 ? 23.837 -11.228 -31.938 1.00 96.25 194 ILE A N 1
ATOM 1581 C CA . ILE A 1 194 ? 23.264 -12.256 -32.825 1.00 96.25 194 ILE A CA 1
ATOM 1582 C C . ILE A 1 194 ? 24.254 -12.657 -33.931 1.00 96.25 194 ILE A C 1
ATOM 1584 O O . ILE A 1 194 ? 24.369 -13.847 -34.247 1.00 96.25 194 ILE A O 1
ATOM 1588 N N . LEU A 1 195 ? 24.982 -11.699 -34.519 1.00 94.12 195 LEU A N 1
ATOM 1589 C CA . LEU A 1 195 ? 26.035 -11.987 -35.496 1.00 94.12 195 LEU A CA 1
ATOM 1590 C C . LEU A 1 195 ? 27.191 -12.770 -34.866 1.00 94.12 195 LEU A C 1
ATOM 1592 O O . LEU A 1 195 ? 27.580 -13.789 -35.430 1.00 94.12 195 LEU A O 1
ATOM 1596 N N . THR A 1 196 ? 27.684 -12.383 -33.688 1.00 93.38 196 THR A N 1
ATOM 1597 C CA . THR A 1 196 ? 28.765 -13.087 -32.982 1.00 93.38 196 THR A CA 1
ATOM 1598 C C . THR A 1 196 ? 28.375 -14.533 -32.684 1.00 93.38 196 THR A C 1
ATOM 1600 O O . THR A 1 196 ? 29.141 -15.445 -32.990 1.00 93.38 196 THR A O 1
ATOM 1603 N N . ILE A 1 197 ? 27.150 -14.780 -32.201 1.00 94.38 197 ILE A N 1
ATOM 1604 C CA . ILE A 1 197 ? 26.623 -16.138 -31.980 1.00 94.38 197 ILE A CA 1
ATOM 1605 C C . ILE A 1 197 ? 26.541 -16.928 -33.298 1.00 94.38 197 ILE A C 1
ATOM 1607 O O . ILE A 1 197 ? 26.900 -18.107 -33.340 1.00 94.38 197 ILE A O 1
ATOM 1611 N N . ARG A 1 198 ? 26.099 -16.305 -34.401 1.00 91.12 198 ARG A N 1
ATOM 1612 C CA . ARG A 1 198 ? 26.042 -16.955 -35.726 1.00 91.12 198 ARG A CA 1
ATOM 1613 C C . ARG A 1 198 ? 27.427 -17.255 -36.301 1.00 91.12 198 ARG A C 1
ATOM 1615 O O . ARG A 1 198 ? 27.602 -18.322 -36.889 1.00 91.12 198 ARG A O 1
ATOM 1622 N N . CYS A 1 199 ? 28.394 -16.360 -36.122 1.00 90.38 199 CYS A N 1
ATOM 1623 C CA . CYS A 1 199 ? 29.783 -16.549 -36.527 1.00 90.38 199 CYS A CA 1
ATOM 1624 C C . CYS A 1 199 ? 30.447 -17.651 -35.699 1.00 90.38 199 CYS A C 1
ATOM 1626 O O . CYS A 1 199 ? 31.014 -18.569 -36.283 1.00 90.38 199 CYS A O 1
ATOM 1628 N N . TYR A 1 200 ? 30.271 -17.650 -34.375 1.00 89.75 200 TYR A N 1
ATOM 1629 C CA . TYR A 1 200 ? 30.748 -18.717 -33.493 1.00 89.75 200 TYR A CA 1
ATOM 1630 C C . TYR A 1 200 ? 30.139 -20.073 -33.881 1.00 89.75 200 TYR A C 1
ATOM 1632 O O . TYR A 1 200 ? 30.858 -21.042 -34.096 1.00 89.75 200 TYR A O 1
ATOM 1640 N N . LYS A 1 201 ? 28.823 -20.135 -34.131 1.00 84.62 201 LYS A N 1
ATOM 1641 C CA . LYS A 1 201 ? 28.147 -21.354 -34.615 1.00 84.62 201 LYS A CA 1
ATOM 1642 C C . LYS A 1 201 ? 28.583 -21.792 -36.024 1.00 84.62 201 LYS A C 1
ATOM 1644 O O . LYS A 1 201 ? 28.381 -22.953 -36.370 1.00 84.62 201 LYS A O 1
ATOM 1649 N N . ARG A 1 202 ? 29.152 -20.903 -36.850 1.00 81.81 202 ARG A N 1
ATOM 1650 C CA . ARG A 1 202 ? 29.764 -21.255 -38.147 1.00 81.81 202 ARG A CA 1
ATOM 1651 C C . ARG A 1 202 ? 31.207 -21.735 -37.992 1.00 81.81 202 ARG A C 1
ATOM 1653 O O . ARG A 1 202 ? 31.539 -22.744 -38.598 1.00 81.81 202 ARG A O 1
ATOM 1660 N N . ALA A 1 203 ? 32.022 -21.059 -37.184 1.00 78.75 203 ALA A N 1
ATOM 1661 C CA . ALA A 1 203 ? 33.415 -21.429 -36.925 1.00 78.75 203 ALA A CA 1
ATOM 1662 C C . ALA A 1 203 ? 33.527 -22.748 -36.139 1.00 78.75 203 ALA A C 1
ATOM 1664 O O . ALA A 1 203 ? 34.350 -23.595 -36.462 1.00 78.75 203 ALA A O 1
ATOM 1665 N N . CYS A 1 204 ? 32.638 -22.965 -35.167 1.00 68.94 204 CYS A N 1
ATOM 1666 C CA . CYS A 1 204 ? 32.547 -24.196 -34.383 1.00 68.94 204 CYS A CA 1
ATOM 1667 C C . CYS A 1 204 ? 31.672 -25.281 -35.035 1.00 68.94 204 CYS A C 1
ATOM 1669 O O . CYS A 1 204 ? 31.299 -26.241 -34.360 1.00 68.94 204 CYS A O 1
ATOM 1671 N N . ARG A 1 205 ? 31.325 -25.176 -36.330 1.00 59.78 205 ARG A N 1
ATOM 1672 C CA . ARG A 1 205 ? 30.887 -26.373 -37.063 1.00 59.78 205 ARG A CA 1
ATOM 1673 C C . ARG A 1 205 ? 32.130 -27.230 -37.296 1.00 59.78 205 ARG A C 1
ATOM 1675 O O . ARG A 1 205 ? 32.988 -26.787 -38.059 1.00 59.78 205 ARG A O 1
ATOM 1682 N N . PRO A 1 206 ? 32.238 -28.437 -36.709 1.00 55.12 206 PRO A N 1
ATOM 1683 C CA . PRO A 1 206 ? 33.291 -29.350 -37.115 1.00 55.12 206 PRO A CA 1
ATOM 1684 C C . PRO A 1 206 ? 33.137 -29.585 -38.616 1.00 55.12 206 PRO A C 1
ATOM 1686 O O . PRO A 1 206 ? 32.027 -29.831 -39.101 1.00 55.12 206 PRO A O 1
ATOM 1689 N N . ALA A 1 207 ? 34.238 -29.477 -39.356 1.00 58.78 207 ALA A N 1
ATOM 1690 C CA . ALA A 1 207 ? 34.259 -29.882 -40.747 1.00 58.78 207 ALA A CA 1
ATOM 1691 C C . ALA A 1 207 ? 33.952 -31.382 -40.781 1.00 58.78 207 ALA A C 1
ATOM 1693 O O . ALA A 1 207 ? 34.820 -32.198 -40.481 1.00 58.78 207 ALA A O 1
ATOM 1694 N N . THR A 1 208 ? 32.705 -31.747 -41.099 1.00 57.25 208 THR A N 1
ATOM 1695 C CA . THR A 1 208 ? 32.338 -33.139 -41.369 1.00 57.25 208 THR A CA 1
ATOM 1696 C C . THR A 1 208 ? 33.291 -33.639 -42.445 1.00 57.25 208 THR A C 1
ATOM 1698 O O . THR A 1 208 ? 33.251 -33.084 -43.552 1.00 57.25 208 THR A O 1
ATOM 1701 N N . PRO A 1 209 ? 34.167 -34.618 -42.149 1.00 49.03 209 PRO A N 1
ATOM 1702 C CA . PRO A 1 209 ? 35.099 -35.108 -43.143 1.00 49.03 209 PRO A CA 1
ATOM 1703 C C . PRO A 1 209 ? 34.278 -35.624 -44.321 1.00 49.03 209 PRO A C 1
ATOM 1705 O O . PRO A 1 209 ? 33.321 -36.380 -44.137 1.00 49.03 209 PRO A O 1
ATOM 1708 N N . ARG A 1 210 ? 34.627 -35.182 -45.533 1.00 50.72 210 ARG A N 1
ATOM 1709 C CA . ARG A 1 210 ? 34.082 -35.756 -46.765 1.00 50.72 210 ARG A CA 1
ATOM 1710 C C . ARG A 1 210 ? 34.554 -37.205 -46.839 1.00 50.72 210 ARG A C 1
ATOM 1712 O O . ARG A 1 210 ? 35.608 -37.480 -47.404 1.00 50.72 210 ARG A O 1
ATOM 1719 N N . SER A 1 211 ? 33.781 -38.127 -46.271 1.00 49.09 211 SER A N 1
ATOM 1720 C CA . SER A 1 211 ? 33.932 -39.540 -46.578 1.00 49.09 211 SER A CA 1
ATOM 1721 C C . SER A 1 211 ? 33.634 -39.717 -48.065 1.00 49.09 211 SER A C 1
ATOM 1723 O O . SER A 1 211 ? 32.549 -39.399 -48.556 1.00 49.09 211 SER A O 1
ATOM 1725 N N . ALA A 1 212 ? 34.642 -40.168 -48.805 1.00 54.06 212 ALA A N 1
ATOM 1726 C CA . ALA A 1 212 ? 34.516 -40.475 -50.217 1.00 54.06 212 ALA A CA 1
ATOM 1727 C C . ALA A 1 212 ? 33.673 -41.749 -50.381 1.00 54.06 212 ALA A C 1
ATOM 1729 O O . ALA A 1 212 ? 34.199 -42.854 -50.459 1.00 54.06 212 ALA A O 1
ATOM 1730 N N . ALA A 1 213 ? 32.348 -41.598 -50.415 1.00 52.28 213 ALA A N 1
ATOM 1731 C CA . ALA A 1 213 ? 31.421 -42.682 -50.723 1.00 52.28 213 ALA A CA 1
ATOM 1732 C C . ALA A 1 213 ? 31.238 -42.801 -52.248 1.00 52.28 213 ALA A C 1
ATOM 1734 O O . ALA A 1 213 ? 30.211 -42.422 -52.815 1.00 52.28 213 ALA A O 1
ATOM 1735 N N . SER A 1 214 ? 32.279 -43.281 -52.928 1.00 48.41 214 SER A N 1
ATOM 1736 C CA . SER A 1 214 ? 32.243 -43.624 -54.350 1.00 48.41 214 SER A CA 1
ATOM 1737 C C . SER A 1 214 ? 31.552 -44.973 -54.579 1.00 48.41 214 SER A C 1
ATOM 1739 O O . SER A 1 214 ? 32.053 -45.996 -54.121 1.00 48.41 214 SER A O 1
ATOM 1741 N N . GLY A 1 215 ? 30.468 -44.990 -55.362 1.00 51.66 215 GLY A N 1
ATOM 1742 C CA . GLY A 1 215 ? 29.790 -46.222 -55.799 1.00 51.66 215 GLY A CA 1
ATOM 1743 C C . GLY A 1 215 ? 28.945 -46.903 -54.704 1.00 51.66 215 GLY A C 1
ATOM 1744 O O . GLY A 1 215 ? 29.216 -46.784 -53.521 1.00 51.66 215 GLY A O 1
ATOM 1745 N N . THR A 1 216 ? 27.859 -47.613 -55.011 1.00 45.78 216 THR A N 1
ATOM 1746 C CA . THR A 1 216 ? 27.515 -48.247 -56.292 1.00 45.78 216 THR A CA 1
ATOM 1747 C C . THR A 1 216 ? 25.996 -48.307 -56.475 1.00 45.78 216 THR A C 1
ATOM 1749 O O . THR A 1 216 ? 25.259 -48.676 -55.563 1.00 45.78 216 THR A O 1
ATOM 1752 N N . LYS A 1 217 ? 25.504 -47.996 -57.683 1.00 52.38 217 LYS A N 1
ATOM 1753 C CA . LYS A 1 217 ? 24.100 -48.232 -58.064 1.00 52.38 217 LYS A CA 1
ATOM 1754 C C . LYS A 1 217 ? 23.821 -49.740 -58.118 1.00 52.38 217 LYS A C 1
ATOM 1756 O O . LYS A 1 217 ? 24.252 -50.388 -59.066 1.00 52.38 217 LYS A O 1
ATOM 1761 N N . VAL A 1 218 ? 22.998 -50.274 -57.212 1.00 50.38 218 VAL A N 1
ATOM 1762 C CA . VAL A 1 218 ? 22.329 -51.573 -57.422 1.00 50.38 218 VAL A CA 1
ATOM 1763 C C . VAL A 1 218 ? 20.825 -51.362 -57.571 1.00 50.38 218 VAL A C 1
ATOM 1765 O O . VAL A 1 218 ? 20.068 -51.215 -56.617 1.00 50.38 218 VAL A O 1
ATOM 1768 N N . ARG A 1 219 ? 20.399 -51.351 -58.833 1.00 53.31 219 ARG A N 1
ATOM 1769 C CA . ARG A 1 219 ? 19.005 -51.299 -59.278 1.00 53.31 219 ARG A CA 1
ATOM 1770 C C . ARG A 1 219 ? 18.386 -52.696 -59.136 1.00 53.31 219 ARG A C 1
ATOM 1772 O O . ARG A 1 219 ? 18.711 -53.568 -59.937 1.00 53.31 219 ARG A O 1
ATOM 1779 N N . LYS A 1 220 ? 17.453 -52.911 -58.200 1.00 55.28 220 LYS A N 1
ATOM 1780 C CA . LYS A 1 220 ? 16.554 -54.086 -58.219 1.00 55.28 220 LYS A CA 1
ATOM 1781 C C . LYS A 1 220 ? 15.089 -53.667 -58.369 1.00 55.28 220 LYS A C 1
ATOM 1783 O O . LYS A 1 220 ? 14.650 -52.666 -57.814 1.00 55.28 220 LYS A O 1
ATOM 1788 N N . LYS A 1 221 ? 14.374 -54.404 -59.226 1.00 47.38 221 LYS A N 1
ATOM 1789 C CA . LYS A 1 221 ? 13.017 -54.102 -59.707 1.00 47.38 221 LYS A CA 1
ATOM 1790 C C . LYS A 1 221 ? 11.929 -54.633 -58.760 1.00 47.38 221 LYS A C 1
ATOM 1792 O O . LYS A 1 221 ? 12.038 -55.747 -58.268 1.00 47.38 221 LYS A O 1
ATOM 1797 N N . ALA A 1 222 ? 10.858 -53.848 -58.648 1.00 51.19 222 ALA A N 1
ATOM 1798 C CA . ALA A 1 222 ? 9.433 -54.213 -58.665 1.00 51.19 222 ALA A CA 1
ATOM 1799 C C . ALA A 1 222 ? 8.936 -55.608 -58.199 1.00 51.19 222 ALA A C 1
ATOM 1801 O O . ALA A 1 222 ? 9.165 -56.617 -58.860 1.00 51.19 222 ALA A O 1
ATOM 1802 N N . LYS A 1 223 ? 8.022 -55.573 -57.217 1.00 49.97 223 LYS A N 1
ATOM 1803 C CA . LYS A 1 223 ? 6.692 -56.237 -57.146 1.00 49.97 223 LYS A CA 1
ATOM 1804 C C 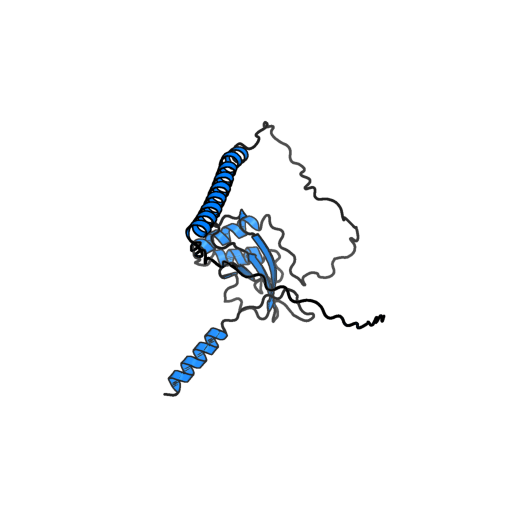. LYS A 1 223 ? 5.857 -55.336 -56.210 1.00 49.97 223 LYS A C 1
ATOM 1806 O O . LYS A 1 223 ? 6.384 -54.951 -55.177 1.00 49.97 223 LYS A O 1
ATOM 1811 N N . LYS A 1 224 ? 4.689 -54.767 -56.538 1.00 52.66 224 LYS A N 1
ATOM 1812 C CA . LYS A 1 224 ? 3.447 -55.215 -57.213 1.00 52.66 224 LYS A CA 1
ATOM 1813 C C . LYS A 1 224 ? 2.552 -56.128 -56.352 1.00 52.66 224 LYS A C 1
ATOM 1815 O O . LYS A 1 224 ? 2.500 -57.329 -56.587 1.00 52.66 224 LYS A O 1
ATOM 1820 N N . SER A 1 225 ? 1.794 -55.493 -55.457 1.00 45.84 225 SER A N 1
ATOM 1821 C CA . SER A 1 225 ? 0.486 -55.892 -54.889 1.00 45.84 225 SER A CA 1
ATOM 1822 C C . SER A 1 225 ? -0.042 -54.654 -54.132 1.00 45.84 225 SER A C 1
ATOM 1824 O O . SER A 1 225 ? 0.714 -54.099 -53.342 1.00 45.84 225 SER A O 1
ATOM 1826 N N . ALA A 1 226 ? -1.152 -54.005 -54.501 1.00 52.12 226 ALA A N 1
ATOM 1827 C CA . ALA A 1 226 ? -2.556 -54.459 -54.489 1.00 52.12 226 ALA A CA 1
ATOM 1828 C C . ALA A 1 226 ? -3.124 -54.559 -53.054 1.00 52.12 226 ALA A C 1
ATOM 1830 O O . ALA A 1 226 ? -2.470 -55.135 -52.191 1.00 52.12 226 ALA A O 1
ATOM 1831 N N . GLY A 1 227 ? -4.306 -53.966 -52.825 1.00 46.84 227 GLY A N 1
ATOM 1832 C CA . GLY A 1 227 ? -4.852 -53.608 -51.503 1.00 46.84 227 GLY A CA 1
ATOM 1833 C C . GLY A 1 227 ? -5.020 -52.080 -51.396 1.00 46.84 227 GLY A C 1
ATOM 1834 O O . GLY A 1 227 ? -4.045 -51.390 -51.126 1.00 46.84 227 GLY A O 1
ATOM 1835 N N . GLU A 1 228 ? -6.144 -51.431 -51.728 1.00 46.31 228 GLU A N 1
ATOM 1836 C CA . GLU A 1 228 ? -7.533 -51.755 -51.348 1.00 46.31 228 GLU A CA 1
ATOM 1837 C C . GLU A 1 228 ? -7.617 -51.857 -49.813 1.00 46.31 228 GLU A C 1
ATOM 1839 O O . 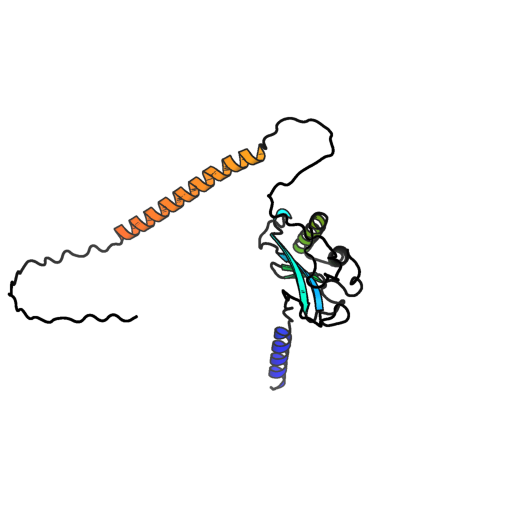GLU A 1 228 ? -7.084 -52.784 -49.224 1.00 46.31 228 GLU A O 1
ATOM 1844 N N . GLY A 1 229 ? -8.156 -50.908 -49.051 1.00 49.25 229 GLY A N 1
ATOM 1845 C CA . GLY A 1 229 ? -9.072 -49.816 -49.360 1.00 49.25 229 GLY A CA 1
ATOM 1846 C C . GLY A 1 229 ? -10.193 -49.867 -48.324 1.00 49.25 229 GLY A C 1
ATOM 1847 O O . GLY A 1 229 ? -10.874 -50.877 -48.226 1.00 49.25 229 GLY A O 1
ATOM 1848 N N . SER A 1 230 ? -10.406 -48.810 -47.535 1.00 52.25 230 SER A N 1
ATOM 1849 C CA . SER A 1 230 ? -11.655 -48.674 -46.776 1.00 52.25 230 SER A CA 1
ATOM 1850 C C . SER A 1 230 ? -11.908 -47.234 -46.348 1.00 52.25 230 SER A C 1
ATOM 1852 O O . SER A 1 230 ? -11.053 -46.570 -45.765 1.00 52.25 230 SER A O 1
ATOM 1854 N N . LYS A 1 231 ? -13.116 -46.754 -46.645 1.00 59.84 231 LYS A N 1
ATOM 1855 C CA . LYS A 1 231 ? -13.677 -45.531 -46.068 1.00 59.84 231 LYS A CA 1
ATOM 1856 C C . LYS A 1 231 ? -14.223 -45.892 -44.690 1.00 59.84 231 LYS A C 1
ATOM 1858 O O . LYS A 1 231 ? -14.902 -46.908 -44.579 1.00 59.84 231 LYS A O 1
ATOM 1863 N N . ASN A 1 232 ? -14.148 -44.988 -43.714 1.00 51.28 232 ASN A N 1
ATOM 1864 C CA . ASN A 1 232 ? -15.291 -44.887 -42.812 1.00 51.28 232 ASN A CA 1
ATOM 1865 C C . ASN A 1 232 ? -15.592 -43.453 -42.371 1.00 51.28 232 ASN A C 1
ATOM 1867 O O . ASN A 1 232 ? -14.764 -42.771 -41.776 1.00 51.28 232 ASN A O 1
ATOM 1871 N N . LYS A 1 233 ? -16.817 -43.021 -42.683 1.00 57.75 233 LYS A N 1
ATOM 1872 C CA . LYS A 1 233 ? -17.487 -41.871 -42.074 1.00 57.75 233 LYS A CA 1
ATOM 1873 C C . LYS A 1 233 ? -18.346 -42.396 -40.926 1.00 57.75 233 LYS A C 1
ATOM 1875 O O . LYS A 1 233 ? -19.116 -43.324 -41.153 1.00 57.75 233 LYS A O 1
ATOM 1880 N N . ARG A 1 234 ? -18.352 -41.696 -39.797 1.00 55.94 234 ARG A N 1
ATOM 1881 C CA . ARG A 1 234 ? -19.525 -41.398 -38.948 1.00 55.94 234 ARG A CA 1
ATOM 1882 C C . ARG A 1 234 ? -19.122 -40.158 -38.132 1.00 55.94 234 ARG A C 1
ATOM 1884 O O . ARG A 1 234 ? -17.982 -40.102 -37.688 1.00 55.94 234 ARG A O 1
ATOM 1891 N N . LYS A 1 235 ? -19.821 -39.031 -38.305 1.00 58.97 235 LYS A N 1
ATOM 1892 C CA . LYS A 1 235 ? -21.109 -38.687 -37.669 1.00 58.97 235 LYS A CA 1
ATOM 1893 C C . LYS A 1 235 ? -20.951 -38.628 -36.158 1.00 58.97 235 LYS A C 1
ATOM 1895 O O . LYS A 1 235 ? -20.816 -39.724 -35.583 1.00 58.97 235 LYS A O 1
#

Sequence (235 aa):
MLNKWLFLVTSIIAVTQTKKWKIADRLRIGEVEDGVKIQAVVIFHVPHRSSYSCSEVVKIEAGVVHNPPSDKSDFCSFTGKLFMCRRRKFLLNDEEWLTKTLDEYRKKKMKWEERKLVRCIWSMLLILEIPPIPGSASETLKKSTAVVDLVLKPQQRYHESHKDRNKTDISTLVLFIILVPLVAIQIVLIFFLILTIRCYKRACRPATPRSAASGTKVRKKAKKSAGEGSKNKRK

Secondary structure (DSSP, 8-state):
-HHHHHHHHHHHHHHHTS----EESSPPTT--TTTSSEEEEEEEE--TT----GGG--EEEEEEEESPPPTTS-SEEEETTEEEEE--GGGTT-TTHHHHHHHHHHTS---HHHHHHHHHHHHHTTT--PPPPTT---S---S--------------------------HHHHHHHHHHHHHHHHHHHHHHHHHHHHHHHHHHTS------------------------------

pLDDT: mean 71.54, std 18.84, range [32.41, 97.38]